Protein AF-A0A7C3UNL8-F1 (afdb_monomer_lite)

Sequence (210 aa):
MSKITITLVAFLLVFSLTASIATAVDFFAEKLSVIDSAYQDTVFGGKNLSNQRQNLIISFTPGDDLTDTGDYAVIVDVDKDGDFNDEPDTSYVDKGDAVPNTPKTITWDASTKLTSLADGKYKIAVIIDDKKNGKIDWSDPAVKIDKEVKDFTLDKTLSVTEVTADPLTFSPNGDGVKDTTTIYYTLSESLSSVYSEVTITVGESGGTKQ

Secondary structure (DSSP, 8-state):
--------------PPP------S--SEEEEEEEEETTT-SSEEE-S--SS---EEEEEEEE-TT--S-EEEEEEEESSS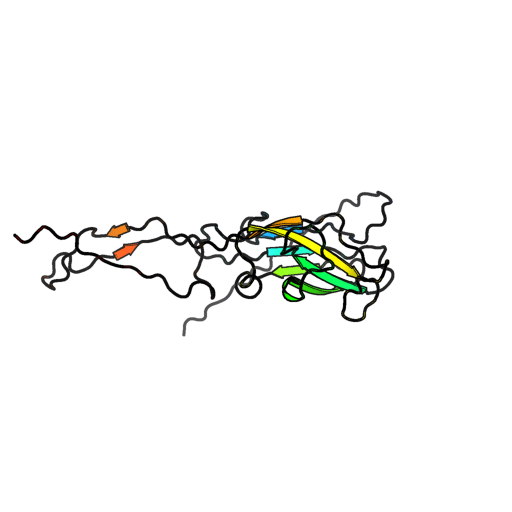SS--SS--GGGEEEEEEE-TT--EEEEEEHHHHSSSSPSEEEEEEEEEESS-SSS--TT-TT-EE-TT-EEEEEE----EEEEEEESSS---SSSSSS---EEEEEESS---TT----------------

pLDDT: mean 77.26, std 19.49, range [29.42, 96.31]

Structure (mmCIF, N/CA/C/O backbone):
data_AF-A0A7C3UNL8-F1
#
_entry.id   AF-A0A7C3UNL8-F1
#
loop_
_atom_site.group_PDB
_atom_site.id
_atom_site.type_symbol
_atom_site.label_atom_id
_atom_site.label_alt_id
_atom_site.label_comp_id
_atom_site.label_asym_id
_atom_site.label_entity_id
_atom_site.label_seq_id
_atom_site.pdbx_PDB_ins_code
_atom_site.Cartn_x
_atom_site.Cartn_y
_atom_site.Cartn_z
_atom_site.occupancy
_atom_site.B_iso_or_equiv
_atom_site.auth_seq_id
_atom_site.auth_comp_id
_atom_site.auth_asym_id
_atom_site.auth_atom_id
_atom_site.pdbx_PDB_model_num
ATOM 1 N N . MET A 1 1 ? 1.238 27.620 23.516 1.00 39.66 1 MET A N 1
ATOM 2 C CA . MET A 1 1 ? 1.257 27.029 22.160 1.00 39.66 1 MET A CA 1
ATOM 3 C C . MET A 1 1 ? 2.265 25.895 22.182 1.00 39.66 1 MET A C 1
ATOM 5 O O . MET A 1 1 ? 3.460 26.163 22.195 1.00 39.66 1 MET A O 1
ATOM 9 N N . SER A 1 2 ? 1.795 24.656 22.342 1.00 34.38 2 SER A N 1
ATOM 10 C CA . SER A 1 2 ? 2.677 23.485 22.352 1.00 34.38 2 SER A CA 1
ATOM 11 C C . SER A 1 2 ? 3.215 23.283 20.938 1.00 34.38 2 SER A C 1
ATOM 13 O O . SER A 1 2 ? 2.435 23.115 20.002 1.00 34.38 2 SER A O 1
ATOM 15 N N . LYS A 1 3 ? 4.534 23.400 20.767 1.00 32.12 3 LYS A N 1
ATOM 16 C CA . LYS A 1 3 ? 5.203 23.092 19.504 1.00 32.12 3 LYS A CA 1
ATOM 17 C C . LYS A 1 3 ? 5.287 21.574 19.405 1.00 32.12 3 LYS A C 1
ATOM 19 O O . LYS A 1 3 ? 6.030 20.953 20.157 1.00 32.12 3 LYS A O 1
ATOM 24 N N . ILE A 1 4 ? 4.505 20.990 18.504 1.00 31.53 4 ILE A N 1
ATOM 25 C CA . ILE A 1 4 ? 4.647 19.585 18.129 1.00 31.53 4 ILE A CA 1
ATOM 26 C C . ILE A 1 4 ? 5.910 19.496 17.271 1.00 31.53 4 ILE A C 1
ATOM 28 O O . ILE A 1 4 ? 5.934 19.952 16.130 1.00 31.53 4 ILE A O 1
ATOM 32 N N . THR A 1 5 ? 6.984 18.972 17.854 1.00 29.42 5 THR A N 1
ATOM 33 C CA . THR A 1 5 ? 8.205 18.629 17.125 1.00 29.42 5 THR A CA 1
ATOM 34 C C . THR A 1 5 ? 7.952 17.312 16.401 1.00 29.42 5 THR A C 1
ATOM 36 O O . THR A 1 5 ? 7.898 16.260 17.031 1.00 29.42 5 THR A O 1
ATOM 39 N N . ILE A 1 6 ? 7.768 17.365 15.083 1.00 32.66 6 ILE A N 1
ATOM 40 C CA . ILE A 1 6 ? 7.749 16.167 14.240 1.00 32.66 6 ILE A CA 1
ATOM 41 C C . ILE A 1 6 ? 9.209 15.769 14.019 1.00 32.66 6 ILE A C 1
ATOM 43 O O . ILE A 1 6 ? 9.914 16.375 13.214 1.00 32.66 6 ILE A O 1
ATOM 47 N N . THR A 1 7 ? 9.686 14.785 14.778 1.00 30.30 7 THR A N 1
ATOM 48 C CA . THR A 1 7 ? 10.988 14.161 14.531 1.00 30.30 7 THR A CA 1
ATOM 49 C C . THR A 1 7 ? 10.855 13.276 13.298 1.00 30.30 7 THR A C 1
ATOM 51 O O . THR A 1 7 ? 10.348 12.160 13.376 1.00 30.30 7 THR A O 1
ATOM 54 N N . LEU A 1 8 ? 11.281 13.791 12.147 1.00 30.02 8 LEU A N 1
ATOM 55 C CA . LEU A 1 8 ? 11.419 13.006 10.928 1.00 30.02 8 LEU A CA 1
ATOM 56 C C . LEU A 1 8 ? 12.630 12.080 11.114 1.00 30.02 8 LEU A C 1
ATOM 58 O O . LEU A 1 8 ? 13.777 12.513 11.003 1.00 30.02 8 LEU A O 1
ATOM 62 N N . VAL A 1 9 ? 12.393 10.818 11.472 1.00 33.69 9 VAL A N 1
ATOM 63 C CA . VAL A 1 9 ? 13.455 9.807 11.491 1.00 33.69 9 VAL A CA 1
ATOM 64 C C . VAL A 1 9 ? 13.734 9.436 10.038 1.00 33.69 9 VAL A C 1
ATOM 66 O O . VAL A 1 9 ? 13.053 8.597 9.458 1.00 33.69 9 VAL A O 1
ATOM 69 N N . ALA A 1 10 ? 14.705 10.110 9.424 1.00 34.00 10 ALA A N 1
ATOM 70 C CA . ALA A 1 10 ? 15.255 9.690 8.144 1.00 34.00 10 ALA A CA 1
ATOM 71 C C . ALA A 1 10 ? 16.008 8.371 8.367 1.00 34.00 10 ALA A C 1
ATOM 73 O O . ALA A 1 10 ? 17.105 8.361 8.928 1.00 34.00 10 ALA A O 1
ATOM 74 N N . PHE A 1 11 ? 15.393 7.251 7.992 1.00 40.66 11 PHE A N 1
ATOM 75 C CA . PHE A 1 11 ? 16.049 5.951 8.026 1.00 40.66 11 PHE A CA 1
ATOM 76 C C . PHE A 1 11 ? 16.937 5.834 6.784 1.00 40.66 11 PHE A C 1
ATOM 78 O O . PHE A 1 11 ? 16.452 5.684 5.666 1.00 40.66 11 PHE A O 1
ATOM 85 N N . LEU A 1 12 ? 18.249 5.970 6.979 1.00 32.44 12 LEU A N 1
ATOM 86 C CA . LEU A 1 12 ? 19.238 5.694 5.945 1.00 32.44 12 LEU A CA 1
ATOM 87 C C . LEU A 1 12 ? 19.359 4.169 5.819 1.00 32.44 12 LEU A C 1
ATOM 89 O O . LEU A 1 12 ? 20.022 3.531 6.636 1.00 32.44 12 LEU A O 1
ATOM 93 N N . LEU A 1 13 ? 18.686 3.580 4.831 1.00 39.06 13 LEU A N 1
ATOM 94 C CA . LEU A 1 13 ? 18.903 2.181 4.472 1.00 39.06 13 LEU A CA 1
ATOM 95 C C . LEU A 1 13 ? 20.277 2.073 3.798 1.00 39.06 13 LEU A C 1
ATOM 97 O O . LEU A 1 13 ? 20.480 2.569 2.693 1.00 39.06 13 LEU A O 1
ATOM 101 N N . VAL A 1 14 ? 21.242 1.472 4.492 1.00 32.81 14 VAL A N 1
ATOM 102 C CA . VAL A 1 14 ? 22.574 1.198 3.946 1.00 32.81 14 VAL A CA 1
ATOM 103 C C . VAL A 1 14 ? 22.575 -0.243 3.441 1.00 32.81 14 VAL A C 1
ATOM 105 O O . VAL A 1 14 ? 22.716 -1.171 4.234 1.00 32.81 14 VAL A O 1
ATOM 108 N N . PHE A 1 15 ? 22.407 -0.443 2.134 1.00 36.53 15 PHE A N 1
ATOM 109 C CA . PHE A 1 15 ? 22.698 -1.728 1.497 1.00 36.53 15 PHE A CA 1
ATOM 110 C C . PHE A 1 15 ? 24.188 -1.793 1.137 1.00 36.53 15 PHE A C 1
ATOM 112 O O . PHE A 1 15 ? 24.731 -0.901 0.489 1.00 36.53 15 PHE A O 1
ATOM 119 N N . SER A 1 16 ? 24.877 -2.846 1.581 1.00 30.88 16 SER A N 1
ATOM 120 C CA . SER A 1 16 ? 26.237 -3.168 1.140 1.00 30.88 16 SER A CA 1
ATOM 121 C C . SER A 1 16 ? 26.176 -4.142 -0.040 1.00 30.88 16 SER A C 1
ATOM 123 O O . SER A 1 16 ? 25.698 -5.265 0.127 1.00 30.88 16 SER A O 1
ATOM 125 N N . LEU A 1 17 ? 26.672 -3.728 -1.210 1.00 38.34 17 LEU A N 1
ATOM 126 C CA . LEU A 1 17 ? 26.724 -4.542 -2.427 1.00 38.34 17 LEU A CA 1
ATOM 127 C C . LEU A 1 17 ? 27.772 -5.664 -2.337 1.00 38.34 17 LEU A C 1
ATOM 129 O O . LEU A 1 17 ? 28.959 -5.413 -2.126 1.00 38.34 17 LEU A O 1
ATOM 133 N N . THR A 1 18 ? 27.360 -6.886 -2.666 1.00 34.06 18 THR A N 1
ATOM 134 C CA . THR A 1 18 ? 28.217 -7.825 -3.402 1.00 34.06 18 THR A CA 1
ATOM 135 C C . THR A 1 18 ? 27.635 -7.961 -4.801 1.00 34.06 18 THR A C 1
ATOM 137 O O . THR A 1 18 ? 26.567 -8.550 -4.962 1.00 34.06 18 THR A O 1
ATOM 140 N N . ALA A 1 19 ? 28.305 -7.388 -5.804 1.00 36.22 19 ALA A N 1
ATOM 141 C CA . ALA A 1 19 ? 27.899 -7.509 -7.199 1.00 36.22 19 ALA A CA 1
ATOM 142 C C . ALA A 1 19 ? 27.907 -8.987 -7.621 1.00 36.22 19 ALA A C 1
ATOM 144 O O . ALA A 1 19 ? 28.950 -9.644 -7.603 1.00 36.22 19 ALA A O 1
ATOM 145 N N . SER A 1 20 ? 26.738 -9.515 -7.988 1.00 35.34 20 SER A N 1
ATOM 146 C CA . SER A 1 20 ? 26.625 -10.817 -8.638 1.00 35.34 20 SER A CA 1
ATOM 147 C C . SER A 1 20 ? 26.780 -10.617 -10.142 1.00 35.34 20 SER A C 1
ATOM 149 O O . SER A 1 20 ? 25.893 -10.089 -10.800 1.00 35.34 20 SER A O 1
ATOM 151 N N . ILE A 1 21 ? 27.910 -11.060 -10.689 1.00 42.66 21 ILE A N 1
ATOM 152 C CA . ILE A 1 21 ? 28.157 -11.131 -12.133 1.00 42.66 21 ILE A CA 1
ATOM 153 C C . ILE A 1 21 ? 27.305 -12.263 -12.720 1.00 42.66 21 ILE A C 1
ATOM 155 O O . ILE A 1 21 ? 27.682 -13.432 -12.655 1.00 42.66 21 ILE A O 1
ATOM 159 N N . ALA A 1 22 ? 26.154 -11.922 -13.291 1.00 33.94 22 ALA A N 1
ATOM 160 C CA . ALA A 1 22 ? 25.414 -12.799 -14.188 1.00 33.94 22 ALA A CA 1
ATOM 161 C C . ALA A 1 22 ? 24.899 -11.975 -15.373 1.00 33.94 22 ALA A C 1
ATOM 163 O O . ALA A 1 22 ? 24.190 -10.993 -15.210 1.00 33.94 22 ALA A O 1
ATOM 164 N N . THR A 1 23 ? 25.301 -12.385 -16.572 1.00 44.69 23 THR A N 1
ATOM 165 C CA . THR A 1 23 ? 25.015 -11.772 -17.874 1.00 44.69 23 THR A CA 1
ATOM 166 C C . THR A 1 23 ? 23.562 -11.987 -18.309 1.00 44.69 23 THR A C 1
ATOM 168 O O . THR A 1 23 ? 23.294 -12.720 -19.264 1.00 44.69 23 THR A O 1
ATOM 171 N N . ALA A 1 24 ? 22.615 -11.379 -17.604 1.00 39.75 24 ALA A N 1
ATOM 172 C CA . ALA A 1 24 ? 21.255 -11.193 -18.085 1.00 39.75 24 ALA A CA 1
ATOM 173 C C . ALA A 1 24 ? 21.028 -9.692 -18.270 1.00 39.75 24 ALA A C 1
ATOM 175 O O . ALA A 1 24 ? 21.448 -8.919 -17.424 1.00 39.75 24 ALA A O 1
ATOM 176 N N . VAL A 1 25 ? 20.393 -9.312 -19.381 1.00 42.50 25 VAL A N 1
ATOM 177 C CA . VAL A 1 25 ? 19.848 -7.966 -19.611 1.00 42.50 25 VAL A CA 1
ATOM 178 C C . VAL A 1 25 ? 18.996 -7.617 -18.385 1.00 42.50 25 VAL A C 1
ATOM 180 O O . VAL A 1 25 ? 17.954 -8.259 -18.163 1.00 42.50 25 VAL A O 1
ATOM 183 N N . ASP A 1 26 ? 19.506 -6.715 -17.553 1.00 55.19 26 ASP A N 1
ATOM 184 C CA . ASP A 1 26 ? 18.950 -6.331 -16.263 1.00 55.19 26 ASP A CA 1
ATOM 185 C C . ASP A 1 26 ? 18.768 -4.813 -16.257 1.00 55.19 26 ASP A C 1
ATOM 187 O O . ASP A 1 26 ? 19.662 -4.028 -15.941 1.00 55.19 26 ASP A O 1
ATOM 191 N N . PHE A 1 27 ? 17.559 -4.396 -16.632 1.00 55.25 27 PHE A N 1
ATOM 192 C CA . PHE A 1 27 ? 17.109 -3.010 -16.522 1.00 55.25 27 PHE A CA 1
ATOM 193 C C . PHE A 1 27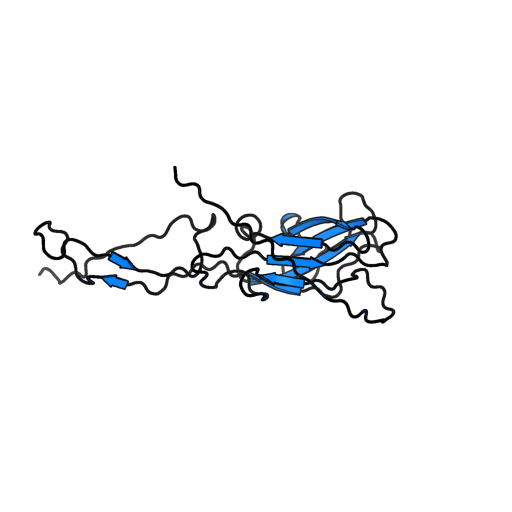 ? 16.925 -2.577 -15.054 1.00 55.25 27 PHE A C 1
ATOM 195 O O . PHE A 1 27 ? 16.420 -1.480 -14.818 1.00 55.25 27 PHE A O 1
ATOM 202 N N . PHE A 1 28 ? 17.346 -3.391 -14.075 1.00 58.28 28 PHE A N 1
ATOM 203 C CA . PHE A 1 28 ? 17.304 -3.087 -12.649 1.00 58.28 28 PHE A CA 1
ATOM 204 C C . PHE A 1 28 ? 18.630 -3.458 -11.959 1.00 58.28 28 PHE A C 1
ATOM 206 O O . PHE A 1 28 ? 18.924 -4.624 -11.729 1.00 58.28 28 PHE A O 1
ATOM 213 N N . ALA A 1 29 ? 19.447 -2.463 -11.591 1.00 58.56 29 ALA A N 1
ATOM 214 C CA . ALA A 1 29 ? 20.717 -2.705 -10.885 1.00 58.56 29 ALA A CA 1
ATOM 215 C C . ALA A 1 29 ? 20.502 -3.159 -9.424 1.00 58.56 29 ALA A C 1
ATOM 217 O O . ALA A 1 29 ? 21.322 -3.882 -8.855 1.00 58.56 29 ALA A O 1
ATOM 218 N N . GLU A 1 30 ? 19.374 -2.765 -8.826 1.00 67.06 30 GLU A N 1
ATOM 219 C CA . GLU A 1 30 ? 18.857 -3.315 -7.574 1.00 67.06 30 GLU A CA 1
ATOM 220 C C . GLU A 1 30 ? 17.415 -3.764 -7.789 1.00 67.06 30 GLU A C 1
ATOM 222 O O . GLU A 1 30 ? 16.599 -3.025 -8.347 1.00 67.06 30 GLU A O 1
ATOM 227 N N . LYS A 1 31 ? 17.124 -4.977 -7.312 1.00 70.94 31 LYS A N 1
ATOM 228 C CA . LYS A 1 31 ? 15.814 -5.622 -7.411 1.00 70.94 31 LYS A CA 1
ATOM 229 C C . LYS A 1 31 ? 14.743 -4.803 -6.700 1.00 70.94 31 LYS A C 1
ATOM 231 O O . LYS A 1 31 ? 14.998 -4.276 -5.614 1.00 70.94 31 LYS A O 1
ATOM 236 N N . LEU A 1 32 ? 13.535 -4.783 -7.266 1.00 82.50 32 LEU A N 1
ATOM 237 C CA . LEU A 1 32 ? 12.363 -4.201 -6.623 1.00 82.50 32 LEU A CA 1
ATOM 238 C C . LEU A 1 32 ? 12.195 -4.734 -5.193 1.00 82.50 32 LEU A C 1
ATOM 240 O O . LEU A 1 32 ? 12.117 -5.939 -4.956 1.00 82.50 32 LEU A O 1
ATOM 244 N N . SER A 1 33 ? 12.108 -3.821 -4.233 1.00 86.25 33 SER A N 1
ATOM 245 C CA . SER A 1 33 ? 11.760 -4.098 -2.843 1.00 86.25 33 SER A CA 1
ATOM 246 C C . SER A 1 33 ? 10.469 -3.378 -2.496 1.00 86.25 33 SER A C 1
ATOM 248 O O . SER A 1 33 ? 10.296 -2.213 -2.850 1.00 86.25 33 SER A O 1
ATOM 250 N N . VAL A 1 34 ? 9.570 -4.082 -1.813 1.00 83.00 34 VAL A N 1
ATOM 251 C CA . VAL A 1 34 ? 8.260 -3.576 -1.402 1.00 83.00 34 VAL A CA 1
ATOM 252 C C . VAL A 1 34 ? 8.030 -4.030 0.026 1.00 83.00 34 VAL A C 1
ATOM 254 O O . VAL A 1 34 ? 7.832 -5.219 0.269 1.00 83.00 34 VAL A O 1
ATOM 257 N N . ILE A 1 35 ? 8.113 -3.092 0.963 1.00 84.00 35 ILE A N 1
ATOM 258 C CA . ILE A 1 35 ? 7.989 -3.367 2.397 1.00 84.00 35 ILE A CA 1
ATOM 259 C C . ILE A 1 35 ? 7.188 -2.274 3.095 1.00 84.00 35 ILE A C 1
ATOM 261 O O . ILE A 1 35 ? 7.212 -1.122 2.670 1.00 84.00 35 ILE A O 1
ATOM 265 N N . ASP A 1 36 ? 6.511 -2.592 4.190 1.00 82.38 36 ASP A N 1
ATOM 266 C CA . ASP A 1 36 ? 5.911 -1.591 5.061 1.00 82.38 36 ASP A CA 1
ATOM 267 C C . ASP A 1 36 ? 6.972 -0.941 5.975 1.00 82.38 36 ASP A C 1
ATOM 269 O O . ASP A 1 36 ? 7.973 -1.547 6.366 1.00 82.38 36 ASP A O 1
ATOM 273 N N . SER A 1 37 ? 6.761 0.323 6.339 1.00 79.50 37 SER A N 1
ATOM 274 C CA . SER A 1 37 ? 7.728 1.101 7.119 1.00 79.50 37 SER A CA 1
ATOM 275 C C . SER A 1 37 ? 7.820 0.725 8.603 1.00 79.50 37 SER A C 1
ATOM 277 O O . SER A 1 37 ? 8.717 1.225 9.281 1.00 79.50 37 SER A O 1
ATOM 279 N N . ALA A 1 38 ? 6.886 -0.066 9.140 1.00 76.94 38 ALA A N 1
ATOM 280 C CA . ALA A 1 38 ? 6.828 -0.398 10.564 1.00 76.94 38 ALA A CA 1
ATOM 281 C C . ALA A 1 38 ? 7.361 -1.809 10.857 1.00 76.94 38 ALA A C 1
ATOM 283 O O . ALA A 1 38 ? 8.147 -1.984 11.790 1.00 76.94 38 ALA A O 1
ATOM 284 N N . TYR A 1 39 ? 6.960 -2.802 10.062 1.00 77.25 39 TYR A N 1
ATOM 285 C CA . TYR A 1 39 ? 7.294 -4.213 10.259 1.00 77.25 39 TYR A CA 1
ATOM 286 C C . TYR A 1 39 ? 8.247 -4.775 9.201 1.00 77.25 39 TYR A C 1
ATOM 288 O O . TYR A 1 39 ? 8.799 -5.855 9.418 1.00 77.25 39 TYR A O 1
ATOM 296 N N . GLN A 1 40 ? 8.513 -4.026 8.127 1.00 82.06 40 GLN A N 1
ATOM 297 C CA . GLN A 1 40 ? 9.344 -4.448 6.998 1.00 82.06 40 GLN A CA 1
ATOM 298 C C . GLN A 1 40 ? 8.839 -5.742 6.341 1.00 82.06 40 GLN A C 1
ATOM 300 O O . GLN A 1 40 ? 9.631 -6.597 5.939 1.00 82.06 40 GLN A O 1
ATOM 305 N N . ASP A 1 41 ? 7.521 -5.894 6.245 1.00 82.31 41 ASP A N 1
ATOM 306 C CA . ASP A 1 41 ? 6.864 -6.996 5.551 1.00 82.31 41 ASP A CA 1
ATOM 307 C C . ASP A 1 41 ? 6.002 -6.497 4.379 1.00 82.31 41 ASP A C 1
ATOM 309 O O . ASP A 1 41 ? 5.985 -5.315 4.052 1.00 82.31 41 ASP A O 1
ATOM 313 N N . THR A 1 42 ? 5.335 -7.412 3.677 1.00 85.94 42 THR A N 1
ATOM 314 C CA . THR A 1 42 ? 4.507 -7.087 2.504 1.00 85.94 42 THR A CA 1
ATOM 315 C C . THR A 1 42 ? 3.029 -6.881 2.848 1.00 85.94 42 THR A C 1
ATOM 317 O O . THR A 1 42 ? 2.183 -6.859 1.951 1.00 85.94 42 THR A O 1
ATOM 320 N N . VAL A 1 43 ? 2.685 -6.765 4.134 1.00 84.25 43 VAL A N 1
ATOM 321 C CA . VAL A 1 43 ? 1.328 -6.509 4.618 1.00 84.25 43 VAL A CA 1
ATOM 322 C C . VAL A 1 43 ? 1.223 -5.050 5.026 1.00 84.25 43 VAL A C 1
ATOM 324 O O . VAL A 1 43 ? 1.828 -4.596 5.991 1.00 84.25 43 VAL A O 1
ATOM 327 N N . PHE A 1 44 ? 0.403 -4.319 4.289 1.00 82.75 44 PHE A N 1
ATOM 328 C CA . PHE A 1 44 ? 0.190 -2.907 4.500 1.00 82.75 44 PHE A CA 1
ATOM 329 C C . PHE A 1 44 ? -1.153 -2.656 5.188 1.00 82.75 44 PHE A C 1
ATOM 331 O O . PHE A 1 44 ? -2.208 -2.809 4.576 1.00 82.75 44 PHE A O 1
ATOM 338 N N . GLY A 1 45 ? -1.085 -2.237 6.450 1.00 77.44 45 GLY A N 1
ATOM 339 C CA . GLY A 1 45 ? -2.217 -1.951 7.330 1.00 77.44 45 GLY A CA 1
ATOM 340 C C . GLY A 1 45 ? -2.622 -3.143 8.213 1.00 77.44 45 GLY A C 1
ATOM 341 O O . GLY A 1 45 ? -1.816 -4.049 8.445 1.00 77.44 45 GLY A O 1
ATOM 342 N N . GLY A 1 46 ? -3.817 -3.094 8.814 1.00 68.31 46 GLY A N 1
ATOM 343 C CA . GLY A 1 46 ? -4.423 -4.203 9.576 1.00 68.31 46 GLY A CA 1
ATOM 344 C C . GLY A 1 46 ? -3.756 -4.571 10.909 1.00 68.31 46 GLY A C 1
ATOM 345 O O . GLY A 1 46 ? -4.240 -5.430 11.650 1.00 68.31 46 GLY A O 1
ATOM 346 N N . LYS A 1 47 ? -2.634 -3.934 11.255 1.00 69.50 47 LYS A N 1
ATOM 347 C CA . LYS A 1 47 ? -1.844 -4.248 12.452 1.00 69.50 47 LYS A CA 1
ATOM 348 C C . LYS A 1 47 ? -1.847 -3.095 13.431 1.00 69.50 47 LYS A C 1
ATOM 350 O O . LYS A 1 47 ? -1.464 -1.991 13.057 1.00 69.50 47 LYS A O 1
ATOM 355 N N . ASN A 1 48 ? -2.178 -3.424 14.687 1.00 59.72 48 ASN A N 1
ATOM 356 C CA . ASN A 1 48 ? -2.228 -2.527 15.844 1.00 59.72 48 ASN A CA 1
ATOM 357 C C . ASN A 1 48 ? -0.938 -1.727 16.011 1.00 59.72 48 ASN A C 1
ATOM 359 O O . ASN A 1 48 ? -0.012 -2.116 16.726 1.00 59.72 48 ASN A O 1
ATOM 363 N N . LEU A 1 49 ? -0.901 -0.586 15.336 1.00 59.78 49 LEU A N 1
ATOM 364 C CA . LEU A 1 49 ? 0.140 0.400 15.491 1.00 59.78 49 LEU A CA 1
ATOM 365 C C . LEU A 1 49 ? -0.372 1.469 16.412 1.00 59.78 49 LEU A C 1
ATOM 367 O O . LEU A 1 49 ? -1.017 2.436 16.008 1.00 59.78 49 LEU A O 1
ATOM 371 N N . SER A 1 50 ? -0.011 1.284 17.670 1.00 53.50 50 SER A N 1
ATOM 372 C CA . SER A 1 50 ? -0.437 2.125 18.768 1.00 53.50 50 SER A CA 1
ATOM 373 C C . SER A 1 50 ? -0.128 3.610 18.590 1.00 53.50 50 SER A C 1
ATOM 375 O O . SER A 1 50 ? -0.674 4.351 19.388 1.00 53.50 50 SER A O 1
ATOM 377 N N . ASN A 1 51 ? 0.687 4.047 17.606 1.00 53.62 51 ASN A N 1
ATOM 378 C CA . ASN A 1 51 ? 0.885 5.454 17.191 1.00 53.62 51 ASN A CA 1
ATOM 379 C C . ASN A 1 51 ? 1.734 5.642 15.902 1.00 53.62 51 ASN A C 1
ATOM 381 O O . ASN A 1 51 ? 2.288 6.722 15.682 1.00 53.62 51 ASN A O 1
ATOM 385 N N . GLN A 1 52 ? 1.917 4.619 15.059 1.00 57.50 52 GLN A N 1
ATOM 386 C CA . GLN A 1 52 ? 2.767 4.734 13.862 1.00 57.50 52 GLN A CA 1
ATOM 387 C C . GLN A 1 52 ? 1.936 4.636 12.587 1.00 57.50 52 GLN A C 1
ATOM 389 O O . GLN A 1 52 ? 1.130 3.726 12.432 1.00 57.50 52 GLN A O 1
ATOM 394 N N . ARG A 1 53 ? 2.135 5.582 11.664 1.00 62.88 53 ARG A N 1
ATOM 395 C CA . ARG A 1 53 ? 1.617 5.443 10.302 1.00 62.88 53 ARG A CA 1
ATOM 396 C C . ARG A 1 53 ? 2.499 4.453 9.553 1.00 62.88 53 ARG A C 1
ATOM 398 O O . ARG A 1 53 ? 3.718 4.628 9.539 1.00 62.88 53 ARG A O 1
ATOM 405 N N . GLN A 1 54 ? 1.888 3.450 8.931 1.00 72.12 54 GLN A N 1
ATOM 406 C CA . GLN A 1 54 ? 2.579 2.628 7.941 1.00 72.12 54 GLN A CA 1
ATOM 407 C C . GLN A 1 54 ? 2.607 3.386 6.625 1.00 72.12 54 GLN A C 1
ATOM 409 O O . GLN A 1 54 ? 1.625 4.024 6.245 1.00 72.12 54 GLN A O 1
ATOM 414 N N . ASN A 1 55 ? 3.721 3.273 5.922 1.00 78.38 55 ASN A N 1
ATOM 415 C CA . ASN A 1 55 ? 3.806 3.575 4.507 1.00 78.38 55 ASN A CA 1
ATOM 416 C C . ASN A 1 55 ? 4.381 2.357 3.803 1.00 78.38 55 ASN A C 1
ATOM 418 O O . ASN A 1 55 ? 5.250 1.690 4.369 1.00 78.38 55 ASN A O 1
ATOM 422 N N . LEU A 1 56 ? 3.963 2.115 2.566 1.00 83.19 56 LEU A N 1
ATOM 423 C CA . LEU A 1 56 ? 4.666 1.169 1.715 1.00 83.19 56 LEU A CA 1
ATOM 424 C C . LEU A 1 56 ? 5.899 1.869 1.143 1.00 83.19 56 LEU A C 1
ATOM 426 O O . LEU A 1 56 ? 5.800 2.945 0.554 1.00 83.19 56 LEU A O 1
ATOM 430 N N . ILE A 1 57 ? 7.064 1.278 1.350 1.00 86.56 57 ILE A N 1
ATOM 431 C CA . ILE A 1 57 ? 8.339 1.720 0.805 1.00 86.56 57 ILE A CA 1
ATOM 432 C C . ILE A 1 57 ? 8.628 0.845 -0.404 1.00 86.56 57 ILE A C 1
ATOM 434 O O . ILE A 1 57 ? 8.728 -0.377 -0.291 1.00 86.56 57 ILE A O 1
ATOM 438 N N . ILE A 1 58 ? 8.752 1.492 -1.556 1.00 88.81 58 ILE A N 1
ATOM 439 C CA . ILE A 1 58 ? 9.072 0.860 -2.828 1.00 88.81 58 ILE A CA 1
ATOM 440 C C . ILE A 1 58 ? 10.447 1.356 -3.249 1.00 88.81 58 ILE A C 1
ATOM 442 O O . ILE A 1 58 ? 10.638 2.560 -3.428 1.00 88.81 58 ILE A O 1
ATOM 446 N N . SER A 1 59 ? 11.397 0.444 -3.409 1.00 89.19 59 SER A N 1
ATOM 447 C CA . SER A 1 59 ? 12.764 0.781 -3.806 1.00 89.19 59 SER A CA 1
ATOM 448 C C . SER A 1 59 ? 13.204 -0.030 -5.011 1.00 89.19 59 SER A C 1
ATOM 450 O O . SER A 1 59 ? 12.923 -1.223 -5.089 1.00 89.19 59 SER A O 1
ATOM 452 N N . PHE A 1 60 ? 13.891 0.625 -5.940 1.00 89.88 60 PHE A N 1
ATOM 453 C CA . PHE A 1 60 ? 14.470 0.016 -7.137 1.00 89.88 60 PHE A CA 1
ATOM 454 C C . PHE A 1 60 ? 15.600 0.904 -7.664 1.00 89.88 60 PHE A C 1
ATOM 456 O O . PHE A 1 60 ? 15.660 2.094 -7.350 1.00 89.88 60 PHE A O 1
ATOM 463 N N . THR A 1 61 ? 16.467 0.359 -8.512 1.00 90.31 61 THR A N 1
ATOM 464 C CA . THR A 1 61 ? 17.478 1.154 -9.222 1.00 90.31 61 THR A CA 1
ATOM 465 C C . THR A 1 61 ? 17.373 0.870 -10.717 1.00 90.31 61 THR A C 1
ATOM 467 O O . THR A 1 61 ? 17.620 -0.274 -11.090 1.00 90.31 61 THR A O 1
ATOM 470 N N . PRO A 1 62 ? 17.040 1.855 -11.580 1.00 90.00 62 PRO A N 1
ATOM 471 C CA . PRO A 1 62 ? 17.116 1.690 -13.032 1.00 90.00 62 PRO A CA 1
ATOM 472 C C . PRO A 1 62 ? 18.501 1.183 -13.446 1.00 90.00 62 PRO A C 1
ATOM 474 O O . PRO A 1 62 ? 19.514 1.731 -13.013 1.00 90.00 62 PRO A O 1
ATOM 477 N N . GLY A 1 63 ? 18.538 0.111 -14.224 1.00 82.31 63 GLY A N 1
ATOM 478 C CA . GLY A 1 63 ? 19.737 -0.664 -14.529 1.00 82.31 63 GLY A CA 1
ATOM 479 C C . GLY A 1 63 ? 20.526 -0.179 -15.738 1.00 82.31 63 GLY A C 1
ATOM 480 O O . GLY A 1 63 ? 20.162 0.786 -16.409 1.00 82.31 63 GLY A O 1
ATOM 481 N N . ASP A 1 64 ? 21.620 -0.893 -15.994 1.00 62.28 64 ASP A N 1
ATOM 482 C CA . ASP A 1 64 ? 22.692 -0.516 -16.924 1.00 62.28 64 ASP A CA 1
ATOM 483 C C . ASP A 1 64 ? 22.298 -0.564 -18.405 1.00 62.28 64 ASP A C 1
ATOM 485 O O . ASP A 1 64 ? 22.919 0.108 -19.229 1.00 62.28 64 ASP A O 1
ATOM 489 N N . ASP A 1 65 ? 21.268 -1.338 -18.760 1.00 74.19 65 ASP A N 1
ATOM 490 C CA . ASP A 1 65 ? 20.789 -1.422 -20.148 1.00 74.19 65 ASP A CA 1
ATOM 491 C C . ASP A 1 65 ? 20.064 -0.147 -20.604 1.00 74.19 65 ASP A C 1
ATOM 493 O O . ASP A 1 65 ? 19.797 0.042 -21.793 1.00 74.19 65 ASP A O 1
ATOM 497 N N . LEU A 1 66 ? 19.776 0.752 -19.662 1.00 83.06 66 LEU A N 1
ATOM 498 C CA . LEU A 1 66 ? 19.261 2.076 -19.933 1.00 83.06 66 LEU A CA 1
ATOM 499 C C . LEU A 1 66 ? 20.434 3.005 -20.311 1.00 83.06 66 LEU A C 1
ATOM 501 O O . LEU A 1 66 ? 21.176 3.483 -19.454 1.00 83.06 66 LEU A O 1
ATOM 505 N N . THR A 1 67 ? 20.634 3.246 -21.610 1.00 83.94 67 THR A N 1
ATOM 506 C CA . THR A 1 67 ? 21.802 4.004 -22.110 1.00 83.94 67 THR A CA 1
ATOM 507 C C . THR A 1 67 ? 21.704 5.515 -21.897 1.00 83.94 67 THR A C 1
ATOM 509 O O . THR A 1 67 ? 22.729 6.190 -21.870 1.00 83.94 67 THR A O 1
ATOM 512 N N . ASP A 1 68 ? 20.486 6.038 -21.745 1.00 91.31 68 ASP A N 1
ATOM 513 C CA . ASP A 1 68 ? 20.154 7.445 -21.500 1.00 91.31 68 ASP A CA 1
ATOM 514 C C . ASP A 1 68 ? 19.003 7.539 -20.487 1.00 91.31 68 ASP A C 1
ATOM 516 O O . ASP A 1 68 ? 18.364 6.548 -20.177 1.00 91.31 68 ASP A O 1
ATOM 520 N N . THR A 1 69 ? 18.703 8.723 -19.950 1.00 94.12 69 THR A N 1
ATOM 521 C CA . THR A 1 69 ? 17.551 8.857 -19.038 1.00 94.12 69 THR A CA 1
ATOM 522 C C . THR A 1 69 ? 16.240 8.537 -19.765 1.00 94.12 69 THR A C 1
ATOM 524 O O . THR A 1 69 ? 15.950 9.159 -20.789 1.00 94.12 69 THR A O 1
ATOM 527 N N . GLY A 1 70 ? 15.456 7.624 -19.189 1.00 94.19 70 GLY A N 1
ATOM 528 C CA . GLY A 1 70 ? 14.110 7.257 -19.622 1.00 94.19 70 GLY A CA 1
ATOM 529 C C . GLY A 1 70 ? 13.037 7.711 -18.629 1.00 94.19 70 GLY A C 1
ATOM 530 O O . GLY A 1 70 ? 13.291 8.571 -17.780 1.00 94.19 70 GLY A O 1
ATOM 531 N N . ASP A 1 71 ? 11.865 7.086 -18.688 1.00 95.38 71 ASP A N 1
ATOM 532 C CA . ASP A 1 71 ? 10.773 7.269 -17.729 1.00 95.38 71 ASP A CA 1
ATOM 533 C C . ASP A 1 71 ? 10.513 5.970 -16.957 1.00 95.38 71 ASP A C 1
ATOM 535 O O . ASP A 1 71 ? 10.657 4.874 -17.492 1.00 95.38 71 ASP A O 1
ATOM 539 N N . TYR A 1 72 ? 10.111 6.081 -15.691 1.00 94.88 72 TYR A N 1
ATOM 540 C CA . TYR A 1 72 ? 9.579 4.970 -14.914 1.00 94.88 72 TYR A CA 1
ATOM 541 C C . TYR A 1 72 ? 8.133 5.211 -14.505 1.00 94.88 72 TYR A C 1
ATOM 543 O O . TYR A 1 72 ? 7.677 6.345 -14.322 1.00 94.88 72 TYR A O 1
ATOM 551 N N . ALA A 1 73 ? 7.449 4.105 -14.255 1.00 94.38 73 ALA A N 1
ATOM 552 C CA . ALA A 1 73 ? 6.180 4.053 -13.565 1.00 94.38 73 ALA A CA 1
ATOM 553 C C . ALA A 1 73 ? 6.211 2.949 -12.512 1.00 94.38 73 ALA A C 1
ATOM 555 O O . ALA A 1 73 ? 6.744 1.868 -12.752 1.00 94.38 73 ALA A O 1
ATOM 556 N N . VAL A 1 74 ? 5.603 3.211 -11.361 1.00 93.56 74 VAL A N 1
ATOM 557 C CA . VAL A 1 74 ? 5.243 2.171 -10.399 1.00 93.56 74 VAL A CA 1
ATOM 558 C C . VAL A 1 74 ? 3.743 1.982 -10.472 1.00 93.56 74 VAL A C 1
ATOM 560 O O . VAL A 1 74 ? 3.000 2.948 -10.301 1.00 93.56 74 VAL A O 1
ATOM 563 N N . ILE A 1 75 ? 3.304 0.758 -10.733 1.00 92.81 75 ILE A N 1
ATOM 564 C CA . ILE A 1 75 ? 1.904 0.442 -11.011 1.00 92.81 75 ILE A CA 1
ATOM 565 C C . ILE A 1 75 ? 1.463 -0.777 -10.205 1.00 92.81 75 ILE A C 1
ATOM 567 O O . ILE A 1 75 ? 2.255 -1.690 -9.958 1.00 92.81 75 ILE A O 1
ATOM 571 N N . VAL A 1 76 ? 0.199 -0.782 -9.800 1.00 92.62 76 VAL A N 1
ATOM 572 C CA . VAL A 1 76 ? -0.460 -1.934 -9.186 1.00 92.62 76 VAL A CA 1
ATOM 573 C C . VAL A 1 76 ? -1.340 -2.631 -10.214 1.00 92.62 76 VAL A C 1
ATOM 575 O O . VAL A 1 76 ? -2.031 -1.965 -10.966 1.00 92.62 76 VAL A O 1
ATOM 578 N N . ASP A 1 77 ? -1.324 -3.957 -10.207 1.00 94.06 77 ASP A N 1
ATOM 579 C CA . ASP A 1 77 ? -2.272 -4.812 -10.931 1.00 94.06 77 ASP A CA 1
ATOM 580 C C . ASP A 1 77 ? -3.552 -4.909 -10.083 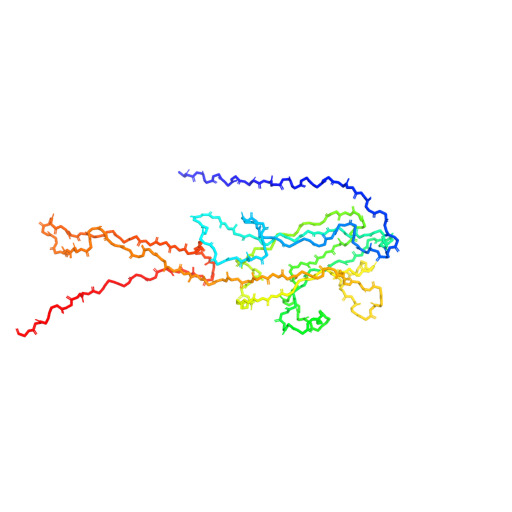1.00 94.06 77 ASP A C 1
ATOM 582 O O . ASP A 1 77 ? -3.580 -5.595 -9.049 1.00 94.06 77 ASP A O 1
ATOM 586 N N . VAL A 1 78 ? -4.553 -4.085 -10.413 1.00 91.50 78 VAL A N 1
ATOM 587 C CA . VAL A 1 78 ? -5.766 -3.882 -9.608 1.00 91.50 78 VAL A CA 1
ATOM 588 C C . VAL A 1 78 ? -6.846 -4.906 -9.922 1.00 91.50 78 VAL A C 1
ATOM 590 O O . VAL A 1 78 ? -7.636 -5.224 -9.020 1.00 91.50 78 VAL A O 1
ATOM 593 N N . ASP A 1 79 ? -6.893 -5.411 -11.154 1.00 91.81 79 ASP A N 1
ATOM 594 C CA . ASP A 1 79 ? -7.883 -6.396 -11.594 1.00 91.81 79 ASP A CA 1
ATOM 595 C C . ASP A 1 79 ? -7.411 -7.855 -11.451 1.00 91.81 79 ASP A C 1
ATOM 597 O O . ASP A 1 79 ? -8.247 -8.764 -11.349 1.00 91.81 79 ASP A O 1
ATOM 601 N N . LYS A 1 80 ? -6.106 -8.043 -11.213 1.00 92.88 80 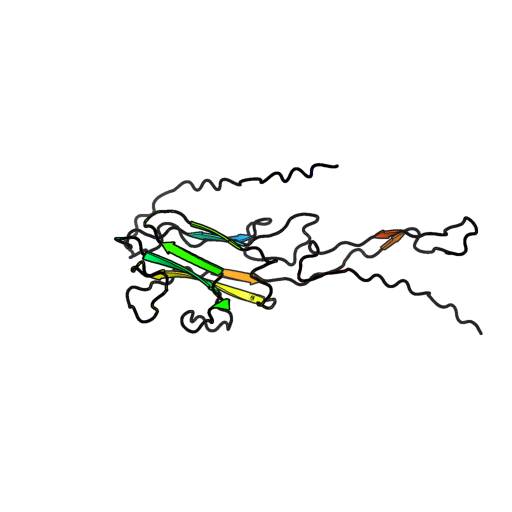LYS A N 1
ATOM 602 C CA . LYS A 1 80 ? -5.437 -9.283 -10.793 1.00 92.88 80 LYS A CA 1
ATOM 603 C C . LYS A 1 80 ? -5.303 -10.308 -11.903 1.00 92.88 80 LYS A C 1
ATOM 605 O O . LYS A 1 80 ? -5.274 -11.513 -11.610 1.00 92.88 80 LYS A O 1
ATOM 610 N N . ASP A 1 81 ? -5.235 -9.866 -13.150 1.00 93.38 81 ASP A N 1
ATOM 611 C CA . ASP A 1 81 ? -4.996 -10.752 -14.283 1.00 93.38 81 ASP A CA 1
ATOM 612 C C . ASP A 1 81 ? -3.496 -10.924 -14.614 1.00 93.38 81 ASP A C 1
ATOM 614 O O . ASP A 1 81 ? -3.110 -11.894 -15.279 1.00 93.38 81 ASP A O 1
ATOM 618 N N . GLY A 1 82 ? -2.640 -10.078 -14.027 1.00 90.81 82 GLY A N 1
ATOM 619 C CA . GLY A 1 82 ? -1.187 -10.095 -14.184 1.00 90.81 82 GLY A CA 1
ATOM 620 C C . GLY A 1 82 ? -0.679 -9.395 -15.445 1.00 90.81 82 GLY A C 1
ATOM 621 O O . GLY A 1 82 ? 0.536 -9.413 -15.684 1.00 90.81 82 GLY A O 1
ATOM 622 N N . ASP A 1 83 ? -1.570 -8.804 -16.237 1.00 91.88 83 ASP A N 1
ATOM 623 C CA . ASP A 1 83 ? -1.248 -7.775 -17.209 1.00 91.88 83 ASP A CA 1
ATOM 624 C C . ASP A 1 83 ? -1.216 -6.408 -16.506 1.00 91.88 83 ASP A C 1
ATOM 626 O O . ASP A 1 83 ? -1.903 -6.151 -15.528 1.00 91.88 83 ASP A O 1
ATOM 630 N N . PHE A 1 84 ? -0.316 -5.538 -16.947 1.00 92.94 84 PHE A N 1
ATOM 631 C CA . PHE A 1 84 ? -0.166 -4.190 -16.395 1.00 92.94 84 PHE A CA 1
ATOM 632 C C . PHE A 1 84 ? -0.434 -3.111 -17.449 1.00 92.94 84 PHE A C 1
ATOM 634 O O . PHE A 1 84 ? -0.374 -1.921 -17.136 1.00 92.94 84 PHE A O 1
ATOM 641 N N . ASN A 1 85 ? -0.645 -3.497 -18.712 1.00 92.62 85 ASN A N 1
ATOM 642 C CA . ASN A 1 85 ? -0.745 -2.553 -19.827 1.00 92.62 85 ASN A CA 1
ATOM 643 C C . ASN A 1 85 ? -2.152 -1.960 -20.013 1.00 92.62 85 ASN A C 1
ATOM 645 O O . ASN A 1 85 ? -2.293 -0.903 -20.635 1.00 92.62 85 ASN A O 1
ATOM 649 N N . ASP A 1 86 ? -3.170 -2.617 -19.469 1.00 92.81 86 ASP A N 1
ATOM 650 C CA . ASP A 1 86 ? -4.588 -2.255 -19.529 1.00 92.81 86 ASP A CA 1
ATOM 651 C C . ASP A 1 86 ? -5.104 -1.624 -18.227 1.00 92.81 86 ASP A C 1
ATOM 653 O O . ASP A 1 86 ? -6.209 -1.074 -18.174 1.00 92.81 86 ASP A O 1
ATOM 657 N N . GLU A 1 87 ? -4.253 -1.623 -17.209 1.00 91.81 87 GLU A N 1
ATOM 658 C CA . GLU A 1 87 ? -4.464 -0.988 -15.924 1.00 91.81 87 GLU A CA 1
ATOM 659 C C . GLU A 1 87 ? -4.794 0.518 -16.051 1.00 91.81 87 GLU A C 1
ATOM 661 O O . GLU A 1 87 ? -4.107 1.273 -16.756 1.00 91.81 87 GLU A O 1
ATOM 666 N N . PRO A 1 88 ? -5.840 1.017 -15.358 1.00 89.75 88 PRO A N 1
ATOM 667 C CA . PRO A 1 88 ? -6.257 2.411 -15.460 1.00 89.75 88 PRO A CA 1
ATOM 668 C C . PRO A 1 88 ? -5.223 3.359 -14.844 1.00 89.75 88 PRO A C 1
ATOM 670 O O . PRO A 1 88 ? -4.540 3.020 -13.887 1.00 89.75 88 PRO A O 1
ATOM 673 N N . ASP A 1 89 ? -5.204 4.628 -15.268 1.00 87.00 89 ASP A N 1
ATOM 674 C CA . ASP A 1 89 ? -4.279 5.646 -14.729 1.00 87.00 89 ASP A CA 1
ATOM 675 C C . ASP A 1 89 ? -4.293 5.785 -13.188 1.00 87.00 89 ASP A C 1
ATOM 677 O O . ASP A 1 89 ? -3.323 6.251 -12.588 1.00 87.00 89 ASP A O 1
ATOM 681 N N . THR A 1 90 ? -5.378 5.374 -12.528 1.00 84.94 90 THR A N 1
ATOM 682 C CA . THR A 1 90 ? -5.510 5.369 -11.065 1.00 84.94 90 THR A CA 1
ATOM 683 C C . THR A 1 90 ? -4.688 4.294 -10.353 1.00 84.94 90 THR A C 1
ATOM 685 O O . THR A 1 90 ? -4.544 4.382 -9.136 1.00 84.94 90 THR A O 1
ATOM 688 N N . SER A 1 91 ? -4.179 3.282 -11.061 1.00 88.31 91 SER A N 1
ATOM 689 C CA . SER A 1 91 ? -3.333 2.225 -10.491 1.00 88.31 91 SER A CA 1
ATOM 690 C C . SER A 1 91 ? -1.856 2.627 -10.380 1.00 88.31 91 SER A C 1
ATOM 692 O O . SER A 1 91 ? -1.070 1.951 -9.712 1.00 88.31 91 SER A O 1
ATOM 694 N N . TYR A 1 92 ? -1.470 3.754 -10.988 1.00 89.75 92 TYR A N 1
ATOM 695 C CA . TYR A 1 92 ? -0.113 4.280 -10.908 1.00 89.75 92 TYR A CA 1
ATOM 696 C C . TYR A 1 92 ? 0.155 4.905 -9.537 1.00 89.75 92 TYR A C 1
ATOM 698 O O . TYR A 1 92 ? -0.425 5.921 -9.147 1.00 89.75 92 TYR A O 1
ATOM 706 N N . VAL A 1 93 ? 1.111 4.316 -8.829 1.00 88.50 93 VAL A N 1
ATOM 707 C CA . VAL A 1 93 ? 1.597 4.773 -7.528 1.00 88.50 93 VAL A CA 1
ATOM 708 C C . VAL A 1 93 ? 2.496 5.991 -7.687 1.00 88.50 93 VAL A C 1
ATOM 710 O O . VAL A 1 93 ? 2.385 6.944 -6.912 1.00 88.50 93 VAL A O 1
ATOM 713 N N . ASP A 1 94 ? 3.381 5.971 -8.682 1.00 92.56 94 ASP A N 1
ATOM 714 C CA . ASP A 1 94 ? 4.337 7.042 -8.957 1.00 92.56 94 ASP A CA 1
ATOM 715 C C . ASP A 1 94 ? 4.842 6.986 -10.406 1.00 92.56 94 ASP A C 1
ATOM 717 O O . ASP A 1 94 ? 4.794 5.930 -11.042 1.00 92.56 94 ASP A O 1
ATOM 721 N N . LYS A 1 95 ? 5.324 8.119 -10.925 1.00 93.81 95 LYS A N 1
ATOM 722 C CA . LYS A 1 95 ? 5.946 8.244 -12.253 1.00 93.81 95 LYS A CA 1
ATOM 723 C C . LYS A 1 95 ? 7.092 9.253 -12.181 1.00 93.81 95 LYS A C 1
ATOM 725 O O . LYS A 1 95 ? 6.997 10.231 -11.437 1.00 93.81 95 LYS A O 1
ATOM 730 N N . GLY A 1 96 ? 8.131 9.077 -12.990 1.00 95.69 96 GLY A N 1
ATOM 731 C CA . GLY A 1 96 ? 9.203 10.067 -13.089 1.00 95.69 96 GLY A CA 1
ATOM 732 C C . GLY A 1 96 ? 10.367 9.630 -13.965 1.00 95.69 96 GLY A C 1
ATOM 733 O O . GLY A 1 96 ? 10.279 8.642 -14.677 1.00 95.69 96 GLY A O 1
ATOM 734 N N . ASP A 1 97 ? 11.479 10.355 -13.876 1.00 96.31 97 ASP A N 1
ATOM 735 C CA . ASP A 1 97 ? 12.669 10.070 -14.678 1.00 96.31 97 ASP A CA 1
ATOM 736 C C . ASP A 1 97 ? 13.411 8.822 -14.165 1.00 96.31 97 ASP A C 1
ATOM 738 O O . ASP A 1 97 ? 13.860 8.774 -13.003 1.00 96.31 97 ASP A O 1
ATOM 742 N N . ALA A 1 98 ? 13.605 7.846 -15.052 1.00 94.38 98 ALA A N 1
ATOM 743 C CA . ALA A 1 98 ? 14.483 6.699 -14.858 1.00 94.38 98 ALA A CA 1
ATOM 744 C C . ALA A 1 98 ? 15.915 7.108 -15.228 1.00 94.38 98 ALA A C 1
ATOM 746 O O . ALA A 1 98 ? 16.310 7.087 -16.389 1.00 94.38 98 ALA A O 1
ATOM 747 N N . VAL A 1 99 ? 16.695 7.540 -14.238 1.00 94.00 99 VAL A N 1
ATOM 748 C CA . VAL A 1 99 ? 18.113 7.863 -14.446 1.00 94.00 99 VAL A CA 1
ATOM 749 C C . VAL A 1 99 ? 18.929 6.583 -14.226 1.00 94.00 99 VAL A C 1
ATOM 751 O O . VAL A 1 99 ? 18.798 5.998 -13.144 1.00 94.00 99 VAL A O 1
ATOM 754 N N . PRO A 1 100 ? 19.762 6.149 -15.192 1.00 90.75 100 PRO A N 1
ATOM 755 C CA . PRO A 1 100 ? 20.556 4.929 -15.062 1.00 90.75 100 PRO A CA 1
ATOM 756 C C . PRO A 1 100 ? 21.380 4.922 -13.770 1.00 90.75 100 PRO A C 1
ATOM 758 O O . PRO A 1 100 ? 21.961 5.943 -13.385 1.00 90.75 100 PRO A O 1
ATOM 761 N N . ASN A 1 101 ? 21.412 3.778 -13.087 1.00 87.56 101 ASN A N 1
ATOM 762 C CA . ASN A 1 101 ? 22.167 3.532 -11.854 1.00 87.56 101 ASN A CA 1
ATOM 763 C C . ASN A 1 101 ? 21.885 4.501 -10.702 1.00 87.56 101 ASN A C 1
ATOM 765 O O . ASN A 1 101 ? 22.714 4.672 -9.807 1.00 87.56 101 ASN A O 1
ATOM 769 N N . THR A 1 102 ? 20.726 5.159 -10.715 1.00 90.56 102 THR A N 1
ATOM 770 C CA . THR A 1 102 ? 20.329 6.093 -9.661 1.00 90.56 102 THR A CA 1
ATOM 771 C C . THR A 1 102 ? 19.210 5.480 -8.826 1.00 90.56 102 THR A C 1
ATOM 773 O O . THR A 1 102 ? 18.080 5.408 -9.314 1.00 90.56 102 THR A O 1
ATOM 776 N N . PRO A 1 103 ? 19.482 5.072 -7.571 1.00 91.06 103 PRO A N 1
ATOM 777 C CA . PRO A 1 103 ? 18.471 4.471 -6.714 1.00 91.06 103 PRO A CA 1
ATOM 778 C C . PRO A 1 103 ? 17.246 5.364 -6.531 1.00 91.06 103 PRO A C 1
ATOM 780 O O . PRO A 1 103 ? 17.348 6.586 -6.362 1.00 91.06 103 PRO A O 1
ATOM 783 N N . LYS A 1 104 ? 16.077 4.732 -6.537 1.00 91.06 104 LYS A N 1
ATOM 784 C CA . LYS A 1 104 ? 14.776 5.348 -6.302 1.00 91.06 104 LYS A CA 1
ATOM 785 C C . LYS A 1 104 ? 14.142 4.718 -5.076 1.00 91.06 104 LYS A C 1
ATOM 787 O O . LYS A 1 104 ? 14.114 3.500 -4.934 1.00 91.06 104 LYS A O 1
ATOM 792 N N . THR A 1 105 ? 13.588 5.574 -4.226 1.00 89.56 105 THR A N 1
ATOM 793 C CA . THR A 1 105 ? 12.758 5.176 -3.091 1.00 89.56 105 THR A CA 1
ATOM 794 C C . THR A 1 105 ? 11.492 6.008 -3.114 1.00 89.56 105 THR A C 1
ATOM 796 O O . THR A 1 105 ? 11.546 7.239 -3.083 1.00 89.56 105 THR A O 1
ATOM 799 N N . ILE A 1 106 ? 10.360 5.325 -3.170 1.00 88.19 106 ILE A N 1
ATOM 800 C CA . ILE A 1 106 ? 9.023 5.899 -3.183 1.00 88.19 106 ILE A CA 1
ATOM 801 C C . ILE A 1 106 ? 8.345 5.494 -1.885 1.00 88.19 106 ILE A C 1
ATOM 803 O O . ILE A 1 106 ? 8.330 4.322 -1.514 1.00 88.19 106 ILE A O 1
ATOM 807 N N . THR A 1 107 ? 7.762 6.477 -1.210 1.00 85.12 107 THR A N 1
ATOM 808 C CA . THR A 1 107 ? 6.951 6.252 -0.017 1.00 85.12 107 THR A CA 1
ATOM 809 C C . THR A 1 107 ? 5.492 6.443 -0.389 1.00 85.12 107 THR A C 1
ATOM 811 O O . THR A 1 107 ? 5.057 7.553 -0.702 1.00 85.12 107 THR A O 1
ATOM 814 N N . TRP A 1 108 ? 4.733 5.356 -0.354 1.00 82.38 108 TRP A N 1
ATOM 815 C CA . TRP A 1 108 ? 3.310 5.344 -0.639 1.00 82.38 108 TRP A CA 1
ATOM 816 C C . TRP A 1 108 ? 2.508 5.386 0.669 1.00 82.38 108 TRP A C 1
ATOM 818 O O . TRP A 1 108 ? 2.450 4.413 1.420 1.00 82.38 108 TRP A O 1
ATOM 828 N N . ASP A 1 109 ? 1.890 6.538 0.942 1.00 73.12 109 ASP A N 1
ATOM 829 C CA . ASP A 1 109 ? 1.007 6.740 2.098 1.00 73.12 109 ASP A CA 1
ATOM 830 C C . ASP A 1 109 ? -0.417 6.227 1.801 1.00 73.12 109 ASP A C 1
ATOM 832 O O . ASP A 1 109 ? -1.074 6.660 0.841 1.00 73.12 109 ASP A O 1
ATOM 836 N N . ALA A 1 110 ? -0.920 5.346 2.671 1.00 60.97 110 ALA A N 1
ATOM 837 C CA . ALA A 1 110 ? -2.262 4.773 2.579 1.00 60.97 110 ALA A CA 1
ATOM 838 C C . ALA A 1 110 ? -3.394 5.794 2.629 1.00 60.97 110 ALA A C 1
ATOM 840 O O . ALA A 1 110 ? -4.448 5.596 2.025 1.00 60.97 110 ALA A O 1
ATOM 841 N N . SER A 1 111 ? -3.183 6.913 3.310 1.00 58.53 111 SER A N 1
ATOM 842 C CA . SER A 1 111 ? -4.233 7.900 3.547 1.00 58.53 111 SER A CA 1
ATOM 843 C C . SER A 1 111 ? -4.593 8.743 2.319 1.00 58.53 111 SER A C 1
ATOM 845 O O . SER A 1 111 ? -5.640 9.394 2.319 1.00 58.53 111 SER A O 1
ATOM 847 N N . THR A 1 112 ? -3.760 8.740 1.272 1.00 63.16 112 THR A N 1
ATOM 848 C CA . THR A 1 112 ? -3.950 9.613 0.095 1.00 63.16 112 THR A CA 1
ATOM 849 C C . THR A 1 112 ? -4.056 8.864 -1.223 1.00 63.16 112 THR A C 1
ATOM 851 O O . THR A 1 112 ? -4.796 9.302 -2.101 1.00 63.16 112 THR A O 1
ATOM 854 N N . LYS A 1 113 ? -3.353 7.737 -1.364 1.00 63.56 113 LYS A N 1
ATOM 855 C CA . LYS A 1 113 ? -3.238 7.023 -2.640 1.00 63.56 113 LYS A CA 1
ATOM 856 C C . LYS A 1 113 ? -3.787 5.577 -2.603 1.00 63.56 113 LYS A C 1
ATOM 858 O O . LYS A 1 113 ? -3.802 4.939 -3.643 1.00 63.56 113 LYS A O 1
ATOM 863 N N . LEU A 1 114 ? -4.256 5.064 -1.453 1.00 61.97 114 LEU A N 1
ATOM 864 C CA . LEU A 1 114 ? -4.898 3.730 -1.322 1.00 61.97 114 LEU A CA 1
ATOM 865 C C . LEU A 1 114 ? -6.417 3.775 -1.099 1.00 61.97 114 LEU A C 1
ATOM 867 O O . LEU A 1 114 ? -7.061 2.747 -0.868 1.00 61.97 114 LEU A O 1
ATOM 871 N N . THR A 1 115 ? -7.019 4.961 -1.115 1.00 65.62 115 THR A N 1
ATOM 872 C CA . THR A 1 115 ? -8.447 5.111 -0.802 1.00 65.62 115 THR A CA 1
ATOM 873 C C . THR A 1 115 ? -9.340 4.411 -1.826 1.00 65.62 115 THR A C 1
ATOM 875 O O . THR A 1 115 ? -10.396 3.910 -1.449 1.00 65.62 115 THR A O 1
ATOM 878 N N . SER A 1 116 ? -8.898 4.306 -3.082 1.00 72.25 116 SER A N 1
ATOM 879 C CA . SER A 1 116 ? -9.624 3.654 -4.178 1.00 72.25 116 SER A CA 1
ATOM 880 C C . SER A 1 116 ? -9.467 2.130 -4.239 1.00 72.25 116 SER A C 1
ATOM 882 O O . SER A 1 116 ? -10.332 1.474 -4.814 1.00 72.25 116 SER A O 1
ATOM 884 N N . LEU A 1 117 ? -8.407 1.551 -3.664 1.00 82.00 117 LEU A N 1
ATOM 885 C CA . LEU A 1 117 ? -8.161 0.102 -3.714 1.00 82.00 117 LEU A CA 1
ATOM 886 C C . LEU A 1 117 ? -8.885 -0.609 -2.571 1.00 82.00 117 LEU A C 1
ATOM 888 O O . LEU A 1 117 ? -8.837 -0.140 -1.444 1.00 82.00 117 LEU A O 1
ATOM 892 N N . ALA A 1 118 ? -9.564 -1.725 -2.820 1.00 83.69 118 ALA A N 1
ATOM 893 C CA . ALA A 1 118 ? -10.181 -2.514 -1.751 1.00 83.69 118 ALA A CA 1
ATOM 894 C C . ALA A 1 118 ? -9.128 -3.303 -0.954 1.00 83.69 118 ALA A C 1
ATOM 896 O O . ALA A 1 118 ? -8.011 -3.500 -1.421 1.00 83.69 118 ALA A O 1
ATOM 897 N N . ASP A 1 119 ? -9.484 -3.795 0.231 1.00 85.38 119 ASP A N 1
ATOM 898 C CA . ASP A 1 119 ? -8.623 -4.738 0.950 1.00 85.38 119 ASP A CA 1
ATOM 899 C C . ASP A 1 119 ? -8.413 -6.006 0.112 1.00 85.38 119 ASP A C 1
ATOM 901 O O . ASP A 1 119 ? -9.336 -6.522 -0.530 1.00 85.38 119 ASP A O 1
ATOM 905 N N . GLY A 1 120 ? -7.190 -6.529 0.110 1.00 89.50 120 GLY A N 1
ATOM 906 C CA . GLY A 1 120 ? -6.853 -7.741 -0.620 1.00 89.50 120 GLY A CA 1
ATOM 907 C C . GLY A 1 120 ? -5.393 -7.839 -1.034 1.00 89.50 120 GLY A C 1
ATOM 908 O O . GLY A 1 120 ? -4.559 -6.993 -0.734 1.00 89.50 120 GLY A O 1
ATOM 909 N N . LYS A 1 121 ? -5.084 -8.925 -1.744 1.00 92.62 121 LYS A N 1
ATOM 910 C CA . LYS A 1 121 ? -3.764 -9.162 -2.334 1.00 92.62 121 LYS A CA 1
ATOM 911 C C . LYS A 1 121 ? -3.665 -8.506 -3.703 1.00 92.62 121 LYS A C 1
ATOM 913 O O . LYS A 1 121 ? -4.632 -8.589 -4.466 1.00 92.62 121 LYS A O 1
ATOM 918 N N . TYR A 1 122 ? -2.503 -7.935 -3.984 1.00 93.06 122 TYR A N 1
ATOM 919 C CA . TYR A 1 122 ? -2.179 -7.205 -5.201 1.00 93.06 122 TYR A CA 1
ATOM 920 C C . TYR A 1 122 ? -0.754 -7.521 -5.647 1.00 93.06 122 TYR A C 1
ATOM 922 O O . TYR A 1 122 ? 0.087 -7.920 -4.834 1.00 93.06 122 TYR A O 1
ATOM 930 N N . LYS A 1 123 ? -0.490 -7.296 -6.933 1.00 93.81 123 LYS A N 1
ATOM 931 C CA . LYS A 1 123 ? 0.858 -7.261 -7.490 1.00 93.81 123 LYS A CA 1
ATOM 932 C C . LYS A 1 123 ? 1.257 -5.824 -7.775 1.00 93.81 123 LYS A C 1
ATOM 934 O O . LYS A 1 123 ? 0.419 -4.995 -8.113 1.00 93.81 123 LYS A O 1
ATOM 939 N N . ILE A 1 124 ? 2.538 -5.529 -7.622 1.00 92.44 124 ILE A N 1
ATOM 940 C CA . ILE A 1 124 ? 3.121 -4.233 -7.949 1.00 92.44 124 ILE A CA 1
ATOM 941 C C . ILE A 1 124 ? 4.365 -4.445 -8.802 1.00 92.44 124 ILE A C 1
ATOM 943 O O . ILE A 1 124 ? 5.173 -5.346 -8.545 1.00 92.44 124 ILE A O 1
ATOM 947 N N . ALA A 1 125 ? 4.503 -3.606 -9.818 1.00 92.69 125 ALA A N 1
ATOM 948 C CA . ALA A 1 125 ? 5.607 -3.647 -10.754 1.00 92.69 125 ALA A CA 1
ATOM 949 C C . ALA A 1 125 ? 6.216 -2.260 -10.943 1.00 92.69 125 ALA A C 1
ATOM 951 O O . ALA A 1 125 ? 5.552 -1.232 -10.781 1.00 92.69 125 ALA A O 1
ATOM 952 N N . VAL A 1 126 ? 7.491 -2.256 -11.324 1.00 93.62 126 VAL A N 1
ATOM 953 C CA . VAL A 1 126 ? 8.150 -1.080 -11.884 1.00 93.62 126 VAL A CA 1
ATOM 954 C C . VAL A 1 126 ? 8.300 -1.302 -13.377 1.00 93.62 126 VAL A C 1
ATOM 956 O O . VAL A 1 126 ? 8.771 -2.352 -13.812 1.00 93.62 126 VAL A O 1
ATOM 959 N N . ILE A 1 127 ? 7.894 -0.306 -14.150 1.00 92.69 127 ILE A N 1
ATOM 960 C CA . ILE A 1 127 ? 8.046 -0.267 -15.596 1.00 92.69 127 ILE A CA 1
ATOM 961 C C . ILE A 1 127 ? 9.024 0.836 -15.941 1.00 92.69 127 ILE A C 1
ATOM 963 O O . ILE A 1 127 ? 8.952 1.917 -15.361 1.00 92.69 127 ILE A O 1
ATOM 967 N N . ILE A 1 128 ? 9.919 0.556 -16.881 1.00 93.31 128 ILE A N 1
ATOM 968 C CA . ILE A 1 128 ? 10.850 1.523 -17.452 1.00 93.31 128 ILE A CA 1
ATOM 969 C C . ILE A 1 128 ? 10.609 1.597 -18.960 1.00 93.31 128 ILE A C 1
ATOM 971 O O . ILE A 1 128 ? 10.570 0.569 -19.638 1.00 93.31 128 ILE A O 1
ATOM 975 N N . ASP A 1 129 ? 10.456 2.818 -19.460 1.00 92.94 129 ASP A N 1
ATOM 976 C CA . ASP A 1 129 ? 10.511 3.193 -20.873 1.00 92.94 129 ASP A CA 1
ATOM 977 C C . ASP A 1 129 ? 11.863 3.884 -21.112 1.00 92.94 129 ASP A C 1
ATOM 979 O O . ASP A 1 129 ? 12.278 4.732 -20.317 1.00 92.94 129 ASP A O 1
ATOM 983 N N . ASP A 1 130 ? 12.583 3.517 -22.173 1.00 92.50 130 ASP A N 1
ATOM 984 C CA . ASP A 1 130 ? 13.905 4.081 -22.471 1.00 92.50 130 ASP A CA 1
ATOM 985 C C . ASP A 1 130 ? 13.843 5.511 -23.033 1.00 92.50 130 ASP A C 1
ATOM 987 O O . ASP A 1 130 ? 14.868 6.186 -23.162 1.00 92.50 130 ASP A O 1
ATOM 991 N N . LYS A 1 131 ? 12.638 6.017 -23.314 1.00 93.31 131 LYS A N 1
ATOM 992 C CA . LYS A 1 131 ? 12.404 7.379 -23.793 1.00 93.31 131 LYS A CA 1
ATOM 993 C C . LYS A 1 131 ? 11.909 8.277 -22.675 1.00 93.31 131 LYS A C 1
ATOM 995 O O . LYS A 1 131 ? 10.791 8.131 -22.210 1.00 93.31 131 LYS A O 1
ATOM 1000 N N . LYS A 1 132 ? 12.672 9.325 -22.364 1.00 95.19 132 LYS A N 1
ATOM 1001 C CA . LYS A 1 132 ? 12.203 10.429 -21.517 1.00 95.19 132 LYS A CA 1
ATOM 1002 C C . LYS A 1 132 ? 11.231 11.341 -22.271 1.00 95.19 132 LYS A C 1
ATOM 1004 O O . LYS A 1 132 ? 11.635 12.314 -22.916 1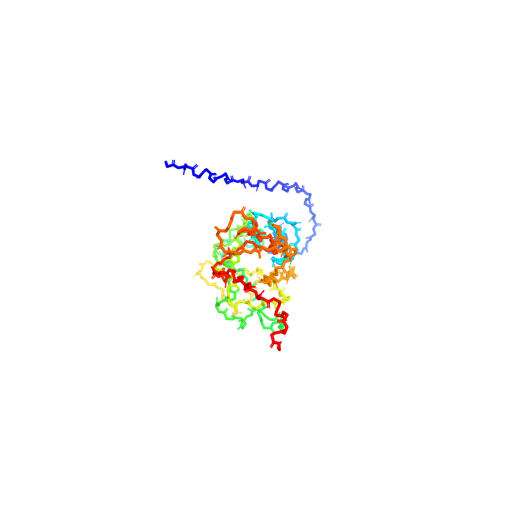.00 95.19 132 LYS A O 1
ATOM 1009 N N . ASN A 1 133 ? 9.944 11.031 -22.204 1.00 94.50 133 ASN A N 1
ATOM 1010 C CA . ASN A 1 133 ? 8.856 11.786 -22.830 1.00 94.50 133 ASN A CA 1
ATOM 1011 C C . ASN A 1 133 ? 7.669 12.060 -21.873 1.00 94.50 133 ASN A C 1
ATOM 1013 O O . ASN A 1 133 ? 6.681 12.675 -22.284 1.00 94.50 133 ASN A O 1
ATOM 1017 N N . GLY A 1 134 ? 7.785 11.659 -20.606 1.00 93.19 134 GLY A N 1
ATOM 1018 C CA . GLY A 1 134 ? 6.798 11.807 -19.542 1.00 93.19 134 GLY A CA 1
ATOM 1019 C C . GLY A 1 134 ? 5.692 10.746 -19.526 1.00 93.19 134 GLY A C 1
ATOM 1020 O O . GLY A 1 134 ? 4.700 10.943 -18.818 1.00 93.19 134 GLY A O 1
ATOM 1021 N N . LYS A 1 135 ? 5.798 9.657 -20.297 1.00 92.44 135 LYS A N 1
ATOM 1022 C CA . LYS A 1 135 ? 4.788 8.585 -20.355 1.00 92.44 135 LYS A CA 1
ATOM 1023 C C . LYS A 1 135 ? 5.438 7.211 -20.537 1.00 92.44 135 LYS A C 1
ATOM 1025 O O . LYS A 1 135 ? 6.550 7.104 -21.022 1.00 92.44 135 LYS A O 1
ATOM 1030 N N . ILE A 1 136 ? 4.687 6.165 -20.198 1.00 93.38 136 ILE A N 1
ATOM 1031 C CA . ILE A 1 136 ? 5.013 4.791 -20.590 1.00 93.38 136 ILE A CA 1
ATOM 1032 C C . ILE A 1 136 ? 4.335 4.515 -21.928 1.00 93.38 136 ILE A C 1
ATOM 1034 O O . ILE A 1 136 ? 3.105 4.573 -22.023 1.00 93.38 136 ILE A O 1
ATOM 1038 N N . ASP A 1 137 ? 5.118 4.242 -22.968 1.00 92.94 137 ASP A N 1
ATOM 1039 C CA . ASP A 1 137 ? 4.592 3.840 -24.267 1.00 92.94 137 ASP A CA 1
ATOM 1040 C C . ASP A 1 137 ? 4.530 2.313 -24.382 1.00 92.94 137 ASP A C 1
ATOM 1042 O O . ASP A 1 137 ? 5.437 1.676 -24.900 1.00 92.94 137 ASP A O 1
ATOM 1046 N N . TRP A 1 138 ? 3.434 1.706 -23.922 1.00 92.19 138 TRP A N 1
ATOM 1047 C CA . TRP A 1 138 ? 3.238 0.246 -23.953 1.00 92.19 138 TRP A CA 1
ATOM 1048 C C . TRP A 1 138 ? 3.325 -0.392 -25.352 1.00 92.19 138 TRP A C 1
ATOM 1050 O O . TRP A 1 138 ? 3.453 -1.610 -25.464 1.00 92.19 138 TRP A O 1
ATOM 1060 N N . SER A 1 139 ? 3.260 0.406 -26.426 1.00 92.12 139 SER A N 1
ATOM 1061 C CA . SER A 1 139 ? 3.472 -0.080 -27.794 1.00 92.12 139 SER A CA 1
ATOM 1062 C C . SER A 1 139 ? 4.952 -0.222 -28.167 1.00 92.12 139 SER A C 1
ATOM 1064 O O . SER A 1 139 ? 5.280 -0.847 -29.180 1.00 92.12 139 SER A O 1
ATOM 1066 N N . ASP A 1 140 ? 5.844 0.346 -27.358 1.00 90.31 140 ASP A N 1
ATOM 1067 C CA . ASP A 1 140 ? 7.278 0.294 -27.557 1.00 90.31 140 ASP A CA 1
ATOM 1068 C C . ASP A 1 140 ? 7.857 -1.030 -27.031 1.00 90.31 140 ASP A C 1
ATOM 1070 O O . ASP A 1 140 ? 7.777 -1.313 -25.832 1.00 90.31 140 ASP A O 1
ATOM 1074 N N . PRO A 1 141 ? 8.506 -1.849 -27.879 1.00 86.44 141 PRO A N 1
ATOM 1075 C CA . PRO A 1 141 ? 9.192 -3.054 -27.420 1.00 86.44 141 PRO A CA 1
ATOM 1076 C C . PRO A 1 141 ? 10.351 -2.765 -26.455 1.00 86.44 141 PRO A C 1
ATOM 1078 O O . PRO A 1 141 ? 10.867 -3.706 -25.844 1.00 86.44 141 PRO A O 1
ATOM 1081 N N . ALA A 1 142 ? 10.798 -1.512 -26.331 1.00 86.12 142 ALA A N 1
ATOM 1082 C CA . ALA A 1 142 ? 11.797 -1.080 -25.367 1.00 86.12 142 ALA A CA 1
ATOM 1083 C C . ALA A 1 142 ? 11.246 -0.975 -23.940 1.00 86.12 142 ALA A C 1
ATOM 1085 O O . ALA A 1 142 ? 12.034 -1.167 -23.016 1.00 86.12 142 ALA A O 1
ATOM 1086 N N . VAL A 1 143 ? 9.926 -0.864 -23.736 1.00 88.88 143 VAL A N 1
ATOM 1087 C CA . VAL A 1 143 ? 9.327 -0.919 -22.395 1.00 88.88 143 VAL A CA 1
ATOM 1088 C C . VAL A 1 143 ? 9.676 -2.240 -21.705 1.00 88.88 143 VAL A C 1
ATOM 1090 O O . VAL A 1 143 ? 9.597 -3.329 -22.291 1.00 88.88 143 VAL A O 1
ATOM 1093 N N . LYS A 1 144 ? 10.136 -2.149 -20.457 1.00 87.56 144 LYS A N 1
ATOM 1094 C CA . LYS A 1 144 ? 10.487 -3.296 -19.616 1.00 87.56 144 LYS A CA 1
ATOM 1095 C C . LYS A 1 144 ? 9.742 -3.211 -18.302 1.00 87.56 144 LYS A C 1
ATOM 1097 O O . LYS A 1 144 ? 9.839 -2.220 -17.591 1.00 87.56 144 LYS A O 1
ATOM 1102 N N . ILE A 1 145 ? 9.049 -4.291 -17.977 1.00 86.19 145 ILE A N 1
ATOM 1103 C CA . ILE A 1 145 ? 8.555 -4.549 -16.630 1.00 86.19 145 ILE A CA 1
ATOM 1104 C C . ILE A 1 145 ? 9.684 -5.244 -15.865 1.00 86.19 145 ILE A C 1
ATOM 1106 O O . ILE A 1 145 ? 10.350 -6.124 -16.427 1.00 86.19 145 ILE A O 1
ATOM 1110 N N . ASP A 1 146 ? 9.904 -4.869 -14.604 1.00 79.50 146 ASP A N 1
ATOM 1111 C CA . ASP A 1 146 ? 10.761 -5.653 -13.716 1.00 79.50 146 ASP A CA 1
ATOM 1112 C C . ASP A 1 146 ? 10.274 -7.109 -13.697 1.00 79.50 146 ASP A C 1
ATOM 1114 O O . ASP A 1 146 ? 9.097 -7.402 -13.473 1.00 79.50 146 ASP A O 1
ATOM 1118 N N . LYS A 1 147 ? 11.195 -8.043 -13.937 1.00 71.50 147 LYS A N 1
ATOM 1119 C CA . LYS A 1 147 ? 10.908 -9.481 -13.878 1.00 71.50 147 LYS A CA 1
ATOM 1120 C C . LYS A 1 147 ? 10.534 -9.914 -12.460 1.00 71.50 147 LYS A C 1
ATOM 1122 O O . LYS A 1 147 ? 9.922 -10.967 -12.292 1.00 71.50 147 LYS A O 1
ATOM 1127 N N . GLU A 1 148 ? 10.891 -9.124 -11.449 1.00 77.75 148 GLU A N 1
ATOM 1128 C CA . GLU A 1 148 ? 10.556 -9.356 -10.049 1.00 77.75 148 GLU A CA 1
ATOM 1129 C C . GLU A 1 148 ? 9.330 -8.568 -9.570 1.00 77.75 148 GLU A C 1
ATOM 1131 O O . GLU A 1 148 ? 9.376 -7.922 -8.521 1.00 77.75 148 GLU A O 1
ATOM 1136 N N . VAL A 1 149 ? 8.206 -8.686 -10.284 1.00 87.44 149 VAL A N 1
ATOM 1137 C CA . VAL A 1 149 ? 6.886 -8.270 -9.777 1.00 87.44 149 VAL A CA 1
ATOM 1138 C C . VAL A 1 149 ? 6.699 -8.769 -8.339 1.00 87.44 149 VAL A C 1
ATOM 1140 O O . VAL A 1 149 ? 6.913 -9.953 -8.049 1.00 87.44 149 VAL A O 1
ATOM 1143 N N . LYS A 1 150 ? 6.313 -7.873 -7.424 1.00 91.00 150 LYS A N 1
ATOM 1144 C CA . LYS A 1 150 ? 6.152 -8.199 -6.000 1.00 91.00 150 LYS A CA 1
ATOM 1145 C C . LYS A 1 150 ? 4.689 -8.301 -5.616 1.00 91.00 150 LYS A C 1
ATOM 1147 O O . LYS A 1 150 ? 3.857 -7.532 -6.081 1.00 91.00 150 LYS A O 1
ATOM 1152 N N . ASP A 1 151 ? 4.402 -9.236 -4.721 1.00 92.00 151 ASP A N 1
ATOM 1153 C CA . ASP A 1 151 ? 3.101 -9.337 -4.073 1.00 92.00 151 ASP A CA 1
ATOM 1154 C C . ASP A 1 151 ? 3.077 -8.459 -2.816 1.00 92.00 151 ASP A C 1
ATOM 1156 O O . ASP A 1 151 ? 4.033 -8.451 -2.036 1.00 92.00 151 ASP A O 1
ATOM 1160 N N . PHE A 1 152 ? 1.955 -7.787 -2.574 1.00 90.50 152 PHE A N 1
ATOM 1161 C CA . PHE A 1 152 ? 1.654 -7.162 -1.289 1.00 90.50 152 PHE A CA 1
ATOM 1162 C C . PHE A 1 152 ? 0.185 -7.376 -0.913 1.00 90.50 152 PHE A C 1
ATOM 1164 O O . PHE A 1 152 ? -0.660 -7.713 -1.746 1.00 90.50 152 PHE A O 1
ATOM 1171 N N . THR A 1 153 ? -0.122 -7.238 0.372 1.00 90.38 153 THR A N 1
ATOM 1172 C CA . THR A 1 153 ? -1.491 -7.297 0.893 1.00 90.38 153 THR A CA 1
ATOM 1173 C C . THR A 1 153 ? -1.870 -5.929 1.422 1.00 90.38 153 THR A C 1
ATOM 1175 O O . THR A 1 153 ? -1.165 -5.390 2.266 1.00 90.38 153 THR A O 1
ATOM 1178 N N . LEU A 1 154 ? -2.981 -5.387 0.938 1.00 86.81 154 LEU A N 1
ATOM 1179 C CA . LEU A 1 154 ? -3.628 -4.213 1.496 1.00 86.81 154 LEU A CA 1
ATOM 1180 C C . LEU A 1 154 ? -4.684 -4.659 2.508 1.00 86.81 154 LEU A C 1
ATOM 1182 O O . LEU A 1 154 ? -5.579 -5.431 2.163 1.00 86.81 154 LEU A O 1
ATOM 1186 N N . ASP A 1 155 ? -4.585 -4.168 3.735 1.00 82.50 155 ASP A N 1
ATOM 1187 C CA . ASP A 1 155 ? -5.548 -4.406 4.806 1.00 82.50 155 ASP A CA 1
ATOM 1188 C C . ASP A 1 155 ? -5.865 -3.074 5.493 1.00 82.50 155 ASP A C 1
ATOM 1190 O O . ASP A 1 155 ? -5.087 -2.576 6.299 1.00 82.50 155 ASP A O 1
ATOM 1194 N N . LYS A 1 156 ? -6.994 -2.457 5.144 1.00 76.00 156 LYS A N 1
ATOM 1195 C CA . LYS A 1 156 ? -7.481 -1.204 5.740 1.00 76.00 156 LYS A CA 1
ATOM 1196 C C . LYS A 1 156 ? -8.599 -1.468 6.741 1.00 76.00 156 LYS A C 1
ATOM 1198 O O . LYS A 1 156 ? -9.339 -0.540 7.094 1.00 76.00 156 LYS A O 1
ATOM 1203 N N . THR A 1 157 ? -8.805 -2.722 7.142 1.00 76.12 157 THR A N 1
ATOM 1204 C CA . THR A 1 157 ? -9.880 -3.079 8.055 1.00 76.12 157 THR A CA 1
ATOM 1205 C C . THR A 1 157 ? -9.532 -2.566 9.448 1.00 76.12 157 THR A C 1
ATOM 1207 O O . THR A 1 157 ? -8.717 -3.131 10.180 1.00 76.12 157 THR A O 1
ATOM 1210 N N . LEU A 1 158 ? -10.201 -1.484 9.844 1.00 77.31 158 LEU A N 1
ATOM 1211 C CA . LEU A 1 158 ? -10.123 -0.982 11.205 1.00 77.31 158 LEU A CA 1
ATOM 1212 C C . LEU A 1 158 ? -10.931 -1.905 12.116 1.00 77.31 158 LEU A C 1
ATOM 1214 O O . LEU A 1 158 ? -12.139 -2.078 11.948 1.00 77.31 158 LEU A O 1
ATOM 1218 N N . SER A 1 159 ? -10.270 -2.466 13.119 1.00 79.06 159 SER A N 1
ATOM 1219 C CA . SER A 1 159 ? -10.897 -3.271 14.158 1.00 79.06 159 SER A CA 1
ATOM 1220 C C . SER A 1 159 ? -10.779 -2.581 15.512 1.00 79.06 159 SER A C 1
ATOM 1222 O O . SER A 1 159 ? -9.795 -1.899 15.808 1.00 79.06 159 SER A O 1
ATOM 1224 N N . VAL A 1 160 ? -11.817 -2.754 16.329 1.00 85.12 160 VAL A N 1
ATOM 1225 C CA . VAL A 1 160 ? -11.870 -2.270 17.709 1.00 85.12 160 VAL A CA 1
ATOM 1226 C C . VAL A 1 160 ? -11.821 -3.482 18.629 1.00 85.12 160 VAL A C 1
ATOM 1228 O O . VAL A 1 160 ? -12.676 -4.364 18.553 1.00 85.12 160 VAL A O 1
ATOM 1231 N N . THR A 1 161 ? -10.825 -3.530 19.503 1.00 87.31 161 THR A N 1
ATOM 1232 C CA . THR A 1 161 ? -10.613 -4.613 20.469 1.00 87.31 161 THR A CA 1
ATOM 1233 C C . THR A 1 161 ? -10.514 -4.061 21.888 1.00 87.31 161 THR A C 1
ATOM 1235 O O . THR A 1 161 ? -10.497 -2.850 22.094 1.00 87.31 161 THR A O 1
ATOM 1238 N N . GLU A 1 162 ? -10.459 -4.952 22.883 1.00 88.94 162 GLU A N 1
ATOM 1239 C CA . GLU A 1 162 ? -10.241 -4.592 24.299 1.00 88.94 162 GLU A CA 1
ATOM 1240 C C . GLU A 1 162 ? -11.256 -3.574 24.854 1.00 88.94 162 GLU A C 1
ATOM 1242 O O . GLU A 1 162 ? -10.945 -2.783 25.743 1.00 88.94 162 GLU A O 1
ATOM 1247 N N . VAL A 1 163 ? -12.491 -3.614 24.339 1.00 91.06 163 VAL A N 1
ATOM 1248 C CA . VAL A 1 163 ? -13.572 -2.731 24.783 1.00 91.06 163 VAL A CA 1
ATOM 1249 C C . VAL A 1 163 ? -13.949 -3.078 26.220 1.00 91.06 163 VAL A C 1
ATOM 1251 O O . VAL A 1 163 ? -14.535 -4.127 26.491 1.00 91.06 163 VAL A O 1
ATOM 1254 N N . THR A 1 164 ? -13.605 -2.194 27.149 1.00 92.88 164 THR A N 1
ATOM 1255 C CA . THR A 1 164 ? -13.870 -2.346 28.583 1.00 92.88 164 THR A CA 1
ATOM 1256 C C . THR A 1 164 ? -14.311 -1.018 29.187 1.00 92.88 164 THR A C 1
ATOM 1258 O O . THR A 1 164 ? -14.165 0.039 28.575 1.00 92.88 164 THR A O 1
ATOM 1261 N N . ALA A 1 165 ? -14.887 -1.065 30.387 1.00 93.62 165 ALA A N 1
ATOM 1262 C CA . ALA A 1 165 ? -15.288 0.125 31.120 1.00 93.62 165 ALA A CA 1
ATOM 1263 C C . ALA A 1 165 ? -14.940 -0.015 32.605 1.00 93.62 165 ALA A C 1
ATOM 1265 O O . ALA A 1 165 ? -15.114 -1.097 33.173 1.00 93.62 165 ALA A O 1
ATOM 1266 N N . ASP A 1 166 ? -14.478 1.069 33.228 1.00 93.56 166 ASP A N 1
ATOM 1267 C CA . ASP A 1 166 ? -14.187 1.118 34.663 1.00 93.56 166 ASP A CA 1
ATOM 1268 C C . ASP A 1 166 ? -14.706 2.424 35.307 1.00 93.56 166 ASP A C 1
ATOM 1270 O O . ASP A 1 166 ? -14.309 3.517 34.886 1.00 93.56 166 ASP A O 1
ATOM 1274 N N . PRO A 1 167 ? -15.603 2.340 36.313 1.00 92.81 167 PRO A N 1
ATOM 1275 C CA . PRO A 1 167 ? -16.306 1.129 36.748 1.00 92.81 167 PRO A CA 1
ATOM 1276 C C . PRO A 1 167 ? -17.254 0.587 35.670 1.00 92.81 167 PRO A C 1
ATOM 1278 O O . PRO A 1 167 ? -17.948 1.350 35.002 1.00 92.81 167 PRO A O 1
ATOM 1281 N N . LEU A 1 168 ? -17.348 -0.743 35.547 1.00 89.25 168 LEU A N 1
ATOM 1282 C CA . LEU A 1 168 ? -18.252 -1.402 34.587 1.00 89.25 168 LEU A CA 1
ATOM 1283 C C . LEU A 1 168 ? -19.730 -1.042 34.821 1.00 89.25 168 LEU A C 1
ATOM 1285 O O . LEU A 1 168 ? -20.527 -0.992 33.889 1.00 89.25 168 LEU A O 1
ATOM 1289 N N . THR A 1 169 ? -20.099 -0.792 36.078 1.00 89.75 169 THR A N 1
ATOM 1290 C CA . THR A 1 169 ? -21.422 -0.296 36.466 1.00 89.75 169 THR A CA 1
ATOM 1291 C C . THR A 1 169 ? -21.283 1.114 37.008 1.00 89.75 169 THR A C 1
ATOM 1293 O O . THR A 1 169 ? -20.564 1.324 37.988 1.00 89.75 169 THR A O 1
ATOM 1296 N N . PHE A 1 170 ? -22.020 2.046 36.417 1.00 91.06 170 PHE A N 1
ATOM 1297 C CA . PHE A 1 170 ? -22.089 3.441 36.831 1.00 91.06 170 PHE A CA 1
ATOM 1298 C C . PHE A 1 170 ? -23.557 3.895 36.868 1.00 91.06 170 PHE A C 1
ATOM 1300 O O . PHE A 1 170 ? -24.414 3.294 36.220 1.00 91.06 170 PHE A O 1
ATOM 1307 N N . SER A 1 171 ? -23.853 4.899 37.685 1.00 91.31 171 SER A N 1
ATOM 1308 C CA . SER A 1 171 ? -25.174 5.481 37.909 1.00 91.31 171 SER A CA 1
ATOM 1309 C C . SER A 1 171 ? -25.060 6.990 37.712 1.00 91.31 171 SER A C 1
ATOM 1311 O O . SER A 1 171 ? -24.715 7.684 38.658 1.00 91.31 171 SER A O 1
ATOM 1313 N N . PRO A 1 172 ? -25.321 7.523 36.509 1.00 91.69 172 PRO A N 1
ATOM 1314 C CA . PRO A 1 172 ? -25.151 8.946 36.216 1.00 91.69 172 PRO A CA 1
ATOM 1315 C C . PRO A 1 172 ? -26.321 9.790 36.765 1.00 91.69 172 PRO A C 1
ATOM 1317 O O . PRO A 1 172 ? -26.995 10.492 36.011 1.00 91.69 172 PRO A O 1
ATOM 1320 N N . ASN A 1 173 ? -26.614 9.691 38.067 1.00 92.25 173 ASN A N 1
ATOM 1321 C CA . ASN A 1 173 ? -27.737 10.367 38.735 1.00 92.25 173 ASN A CA 1
ATOM 1322 C C . ASN A 1 173 ? -27.317 11.615 39.540 1.00 92.25 173 ASN A C 1
ATOM 1324 O O . ASN A 1 173 ? -28.189 12.350 40.004 1.00 92.25 173 ASN A O 1
ATOM 1328 N N . GLY A 1 174 ? -26.015 11.880 39.674 1.00 95.56 174 GLY A N 1
ATOM 1329 C CA . GLY A 1 174 ? -25.472 13.063 40.338 1.00 95.56 174 GLY A CA 1
ATOM 1330 C C . GLY A 1 174 ? -25.465 12.975 41.864 1.00 95.56 174 GLY A C 1
ATOM 1331 O O . GLY A 1 174 ? -25.473 14.019 42.520 1.00 95.56 174 GLY A O 1
ATOM 1332 N N . ASP A 1 175 ? -25.489 11.769 42.440 1.00 95.56 175 ASP A N 1
ATOM 1333 C CA . ASP A 1 175 ? -25.499 11.560 43.895 1.00 95.56 175 ASP A CA 1
ATOM 1334 C C . ASP A 1 175 ? -24.096 11.451 44.525 1.00 95.56 175 ASP A C 1
ATOM 1336 O O . ASP A 1 175 ? -23.965 11.382 45.752 1.00 95.56 175 ASP A O 1
ATOM 1340 N N . GLY A 1 176 ? -23.042 11.494 43.704 1.00 92.69 176 GLY A N 1
ATOM 1341 C CA . GLY A 1 176 ? -21.646 11.381 44.118 1.00 92.69 176 GLY A CA 1
ATOM 1342 C C . GLY A 1 176 ? -21.112 9.946 44.133 1.00 92.69 176 GLY A C 1
ATOM 1343 O O . GLY A 1 176 ? -19.933 9.745 44.443 1.00 92.69 176 GLY A O 1
ATOM 1344 N N . VAL A 1 177 ? -21.930 8.937 43.812 1.00 93.31 177 VAL A N 1
ATOM 1345 C CA . VAL A 1 177 ? -21.564 7.517 43.843 1.00 93.31 177 VAL A CA 1
ATOM 1346 C C . VAL A 1 177 ? -21.629 6.919 42.440 1.00 93.31 177 VAL A C 1
ATOM 1348 O O . VAL A 1 177 ? -22.685 6.586 41.918 1.00 93.31 177 VAL A O 1
ATOM 1351 N N . LYS A 1 178 ? -20.450 6.661 41.857 1.00 90.25 178 LYS A N 1
ATOM 1352 C CA . LYS A 1 178 ? -20.306 6.047 40.523 1.00 90.25 178 LYS A CA 1
ATOM 1353 C C . LYS A 1 178 ? -21.036 6.828 39.420 1.00 90.25 178 LYS A C 1
ATOM 1355 O O . LYS A 1 178 ? -21.592 6.219 38.516 1.00 90.25 178 LYS A O 1
ATOM 1360 N N . ASP A 1 179 ? -20.994 8.157 39.456 1.00 95.31 179 ASP A N 1
ATOM 1361 C CA . ASP A 1 179 ? -21.633 9.012 38.441 1.00 95.31 179 ASP A CA 1
ATOM 1362 C C . ASP A 1 179 ? -21.026 8.883 37.036 1.00 95.31 179 ASP A C 1
ATOM 1364 O O . ASP A 1 179 ? -21.650 9.251 36.041 1.00 95.31 179 ASP A O 1
ATOM 1368 N N . THR A 1 180 ? -19.800 8.368 36.938 1.00 94.56 180 THR A N 1
ATOM 1369 C CA . THR A 1 180 ? -19.043 8.281 35.690 1.00 94.56 180 THR A CA 1
ATOM 1370 C C . THR A 1 180 ? -18.436 6.896 35.490 1.00 94.56 180 THR A C 1
ATOM 1372 O O . THR A 1 180 ? -18.188 6.150 36.439 1.00 94.56 180 THR A O 1
ATOM 1375 N N . THR A 1 181 ? -18.180 6.567 34.226 1.00 94.62 181 THR A N 1
ATOM 1376 C CA . THR A 1 181 ? -17.347 5.438 33.812 1.00 94.62 181 THR A CA 1
ATOM 1377 C C . THR A 1 181 ? -16.357 5.900 32.750 1.00 94.62 181 THR A C 1
ATOM 1379 O O . THR A 1 181 ? -16.649 6.829 31.992 1.00 94.62 181 THR A O 1
ATOM 1382 N N . THR A 1 182 ? -15.186 5.273 32.704 1.00 95.44 182 THR A N 1
ATOM 1383 C 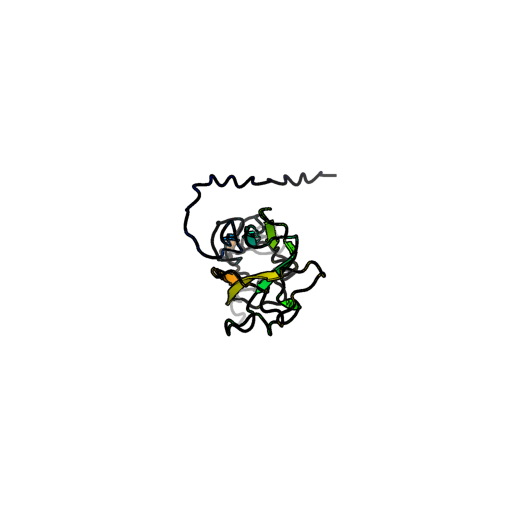CA . THR A 1 182 ? -14.210 5.463 31.627 1.00 95.44 182 THR A CA 1
ATOM 1384 C C . THR A 1 182 ? -14.258 4.260 30.707 1.00 95.44 182 THR A C 1
ATOM 1386 O O . THR A 1 182 ? -14.170 3.131 31.179 1.00 95.44 182 THR A O 1
ATOM 1389 N N . ILE A 1 183 ? -14.378 4.499 29.402 1.00 94.19 183 ILE A N 1
ATOM 1390 C CA . ILE A 1 183 ? -14.384 3.448 28.385 1.00 94.19 183 ILE A CA 1
ATOM 1391 C C . ILE A 1 183 ? -12.985 3.351 27.787 1.00 94.19 183 ILE A C 1
ATOM 1393 O O . ILE A 1 183 ? -12.430 4.348 27.325 1.00 94.19 183 ILE A O 1
ATOM 1397 N N . TYR A 1 184 ? -12.437 2.143 27.790 1.00 93.31 184 TYR A N 1
ATOM 1398 C CA . TYR A 1 184 ? -11.155 1.804 27.191 1.00 93.31 184 TYR A CA 1
ATOM 1399 C C . TYR A 1 184 ? -11.406 0.942 25.962 1.00 93.31 184 TYR A C 1
ATOM 1401 O O . TYR A 1 184 ? -12.300 0.098 25.957 1.00 93.31 184 TYR A O 1
ATOM 1409 N N . TYR A 1 185 ? -10.628 1.174 24.916 1.00 90.81 185 TYR A N 1
ATOM 1410 C CA . TYR A 1 185 ? -10.647 0.396 23.688 1.00 90.81 185 TYR A CA 1
ATOM 1411 C C . TYR A 1 185 ? -9.294 0.531 23.001 1.00 90.81 185 TYR A C 1
ATOM 1413 O O . TYR A 1 185 ? -8.549 1.485 23.240 1.00 90.81 185 TYR A O 1
ATOM 1421 N N . THR A 1 186 ? -9.024 -0.402 22.103 1.00 85.50 186 THR A N 1
ATOM 1422 C CA . THR A 1 186 ? -7.816 -0.438 21.293 1.00 85.50 186 THR A CA 1
ATOM 1423 C C . THR A 1 186 ? -8.223 -0.495 19.827 1.00 85.50 186 THR A C 1
ATOM 1425 O O . THR A 1 186 ? -9.102 -1.269 19.455 1.00 85.50 186 THR A O 1
ATOM 1428 N N . LEU A 1 187 ? -7.613 0.347 18.994 1.00 82.19 187 LEU A N 1
ATOM 1429 C CA . LEU A 1 187 ? -7.810 0.332 17.545 1.00 82.19 187 LEU A CA 1
ATOM 1430 C C . LEU A 1 187 ? -6.669 -0.441 16.883 1.00 82.19 187 LEU A C 1
ATOM 1432 O O . LEU A 1 187 ? -5.517 -0.291 17.291 1.00 82.19 187 LEU A O 1
ATOM 1436 N N . SER A 1 188 ? -6.959 -1.227 15.844 1.00 75.38 188 SER A N 1
ATOM 1437 C CA . SER A 1 188 ? -5.902 -1.869 15.049 1.00 75.38 188 SER A CA 1
ATOM 1438 C C . SER A 1 188 ? -5.065 -0.884 14.244 1.00 75.38 188 SER A C 1
ATOM 1440 O O . SER A 1 188 ? -4.010 -1.255 13.769 1.00 75.38 188 SER A O 1
ATOM 1442 N N . GLU A 1 189 ? -5.474 0.366 14.095 1.00 70.25 189 GLU A N 1
ATOM 1443 C CA . GLU A 1 189 ? -4.648 1.415 13.510 1.00 70.25 189 GLU A CA 1
ATOM 1444 C C . GLU A 1 189 ? -5.182 2.784 13.933 1.00 70.25 189 GLU A C 1
ATOM 1446 O O . GLU A 1 189 ? -6.287 2.914 14.464 1.00 70.25 189 GLU A O 1
ATOM 1451 N N . SER A 1 190 ? -4.385 3.830 13.727 1.00 68.81 190 SER A N 1
ATOM 1452 C CA . SER A 1 190 ? -4.857 5.196 13.953 1.00 68.81 190 SER A CA 1
ATOM 1453 C C . SER A 1 190 ? -5.944 5.559 12.943 1.00 68.81 190 SER A C 1
ATOM 1455 O O . SER A 1 190 ? -5.817 5.250 11.760 1.00 68.81 190 SER A O 1
ATOM 1457 N N . LEU A 1 191 ? -6.970 6.291 13.387 1.00 69.81 191 LEU A N 1
ATOM 1458 C CA . LEU A 1 191 ? -7.968 6.852 12.478 1.00 69.81 191 LEU A CA 1
ATOM 1459 C C . LEU A 1 191 ? -7.285 7.682 11.379 1.00 69.81 191 LEU A C 1
ATOM 1461 O O . LEU A 1 191 ? -6.410 8.513 11.646 1.00 69.81 191 LEU A O 1
ATOM 1465 N N . SER A 1 192 ? -7.691 7.441 10.137 1.00 64.62 192 SER A N 1
ATOM 1466 C CA . SER A 1 192 ? -7.218 8.151 8.948 1.00 64.62 192 SER A CA 1
ATOM 1467 C C . SER A 1 192 ? -8.376 8.902 8.289 1.00 64.62 192 SER A C 1
ATOM 1469 O O . SER A 1 192 ? -9.505 8.863 8.767 1.00 64.62 192 SER A O 1
ATOM 1471 N N . SER A 1 193 ? -8.133 9.574 7.162 1.00 57.00 193 SER A N 1
ATOM 1472 C CA . SER A 1 193 ? -9.201 10.182 6.349 1.00 57.00 193 SER A CA 1
ATOM 1473 C C . SER A 1 193 ? -10.313 9.194 5.955 1.00 57.00 193 SER A C 1
ATOM 1475 O O . SER A 1 193 ? -11.410 9.634 5.624 1.00 57.00 193 SER A O 1
ATOM 1477 N N . VAL A 1 194 ? -10.043 7.883 6.002 1.00 58.34 194 VAL A N 1
ATOM 1478 C CA . VAL A 1 194 ? -11.000 6.808 5.699 1.00 58.34 194 VAL A CA 1
ATOM 1479 C C . VAL A 1 194 ? -11.988 6.563 6.850 1.00 58.34 194 VAL A C 1
ATOM 1481 O O . VAL A 1 194 ? -13.151 6.269 6.589 1.00 58.34 194 VAL A O 1
ATOM 1484 N N . TYR A 1 195 ? -11.565 6.733 8.108 1.00 65.56 195 TYR A N 1
ATOM 1485 C CA . TYR A 1 195 ? -12.404 6.548 9.299 1.00 65.56 195 TYR A CA 1
ATOM 1486 C C . TYR A 1 195 ? -12.424 7.835 10.123 1.00 65.56 195 TYR A C 1
ATOM 1488 O O . TYR A 1 195 ? -11.456 8.162 10.805 1.00 65.56 195 TYR A O 1
ATOM 1496 N N . SER A 1 196 ? -13.526 8.582 10.067 1.00 67.88 196 SER A N 1
ATOM 1497 C CA . SER A 1 196 ? -13.605 9.911 10.685 1.00 67.88 196 SER A CA 1
ATOM 1498 C C . SER A 1 196 ? -13.955 9.901 12.173 1.00 67.88 196 SER A C 1
ATOM 1500 O O . SER A 1 196 ? -13.673 10.880 12.860 1.00 67.88 196 SER A O 1
ATOM 1502 N N . GLU A 1 197 ? -14.578 8.834 12.679 1.00 79.06 197 GLU A N 1
ATOM 1503 C CA . GLU A 1 197 ? -15.031 8.763 14.069 1.00 79.06 197 GLU A CA 1
ATOM 1504 C C . GLU A 1 197 ? -15.133 7.329 14.602 1.00 79.06 197 GLU A C 1
ATOM 1506 O O . GLU A 1 197 ? -15.290 6.369 13.849 1.00 79.06 197 GLU A O 1
ATOM 1511 N N . VAL A 1 198 ? -15.073 7.208 15.929 1.00 83.69 198 VAL A N 1
ATOM 1512 C CA . VAL A 1 198 ? -15.438 5.999 16.674 1.00 83.69 198 VAL A CA 1
ATOM 1513 C C . VAL A 1 198 ? -16.737 6.299 17.412 1.00 83.69 198 VAL A C 1
ATOM 1515 O O . VAL A 1 198 ? -16.778 7.185 18.266 1.00 83.69 198 VAL A O 1
ATOM 1518 N N . THR A 1 199 ? -17.800 5.558 17.103 1.00 86.44 199 THR A N 1
ATOM 1519 C CA . THR A 1 199 ? -19.082 5.674 17.807 1.00 86.44 199 THR A CA 1
ATOM 1520 C C . THR A 1 199 ? -19.129 4.689 18.970 1.00 86.44 199 THR A C 1
ATOM 1522 O O . THR A 1 199 ? -19.051 3.478 18.774 1.00 86.44 199 THR A O 1
ATOM 1525 N N . ILE A 1 200 ? -19.317 5.197 20.188 1.00 86.00 200 ILE A N 1
ATOM 1526 C CA . ILE A 1 200 ? -19.528 4.375 21.383 1.00 86.00 200 ILE A CA 1
ATOM 1527 C C . ILE A 1 200 ? -20.993 4.495 21.795 1.00 86.00 200 ILE A C 1
ATOM 1529 O O . ILE A 1 200 ? -21.469 5.589 22.091 1.00 86.00 200 ILE A O 1
ATOM 1533 N N . THR A 1 201 ? -21.710 3.369 21.823 1.00 86.12 201 THR A N 1
ATOM 1534 C CA . THR A 1 201 ? -23.100 3.320 22.296 1.00 86.12 201 THR A CA 1
ATOM 1535 C C . THR A 1 201 ? -23.143 2.699 23.683 1.00 86.12 201 THR A C 1
ATOM 1537 O O . THR A 1 201 ? -22.758 1.545 23.859 1.00 86.12 201 THR A O 1
ATOM 1540 N N . VAL A 1 202 ? -23.636 3.453 24.664 1.00 84.44 202 VAL A N 1
ATOM 1541 C CA . VAL A 1 202 ? -23.885 2.952 26.018 1.00 84.44 202 VAL A CA 1
ATOM 1542 C C . VAL A 1 202 ? -25.360 2.584 26.119 1.00 84.44 202 VAL A C 1
ATOM 1544 O O . VAL A 1 202 ? -26.226 3.450 26.025 1.00 84.44 202 VAL A O 1
ATOM 1547 N N . GLY A 1 203 ? -25.642 1.290 26.259 1.00 80.94 203 GLY A N 1
ATOM 1548 C CA . GLY A 1 203 ? -26.992 0.772 26.467 1.00 80.94 203 GLY A CA 1
ATOM 1549 C C . GLY A 1 203 ? -27.260 0.473 27.938 1.00 80.94 203 GLY A C 1
ATOM 1550 O O . GLY A 1 203 ? -26.363 0.060 28.672 1.00 80.94 203 GLY A O 1
ATOM 1551 N N . GLU A 1 204 ? -28.509 0.633 28.361 1.00 78.56 204 GLU A N 1
ATOM 1552 C CA . GLU A 1 204 ? -28.964 0.138 29.658 1.00 78.56 204 GLU A CA 1
ATOM 1553 C C . GLU A 1 204 ? -29.241 -1.368 29.552 1.00 78.56 204 GLU A C 1
ATOM 1555 O O . GLU A 1 204 ? -29.990 -1.811 28.677 1.00 78.56 204 GLU A O 1
ATOM 1560 N N . SER A 1 205 ? -28.690 -2.180 30.457 1.00 66.62 205 SER A N 1
ATOM 1561 C CA . SER A 1 205 ? -29.201 -3.537 30.649 1.00 66.62 205 SER A CA 1
ATOM 1562 C C . SER A 1 205 ? -30.504 -3.442 31.442 1.00 66.62 205 SER A C 1
ATOM 1564 O O . SER A 1 205 ? -30.531 -3.407 32.670 1.00 66.62 205 SER A O 1
ATOM 1566 N N . GLY A 1 206 ? -31.616 -3.330 30.717 1.00 54.88 206 GLY A N 1
ATOM 1567 C CA . GLY A 1 206 ? -32.944 -3.273 31.309 1.00 54.88 206 GLY A CA 1
ATOM 1568 C C . GLY A 1 206 ? -33.244 -4.525 32.133 1.00 54.88 206 GLY A C 1
ATOM 1569 O O . GLY A 1 206 ? -33.559 -5.581 31.587 1.00 54.88 206 GLY A O 1
ATOM 1570 N N . GLY A 1 207 ? -33.222 -4.383 33.458 1.00 49.88 207 GLY A N 1
ATOM 1571 C CA . GLY A 1 207 ? -34.109 -5.150 34.318 1.00 49.88 207 GLY A CA 1
ATOM 1572 C C . GLY A 1 207 ? -35.545 -4.803 33.934 1.00 49.88 207 GLY A C 1
ATOM 1573 O O . GLY A 1 207 ? -35.921 -3.631 33.894 1.00 49.88 207 GLY A O 1
ATOM 1574 N N . THR A 1 208 ? -36.336 -5.818 33.602 1.00 39.34 208 THR A N 1
ATOM 1575 C CA . THR A 1 208 ? -37.775 -5.702 33.353 1.00 39.34 208 THR A CA 1
ATOM 1576 C C . THR A 1 208 ? -38.434 -4.861 34.444 1.00 39.34 208 THR A C 1
ATOM 1578 O O . THR A 1 208 ? -38.464 -5.268 35.603 1.00 39.34 208 THR A O 1
ATOM 1581 N N . LYS A 1 209 ? -39.009 -3.715 34.069 1.00 47.41 209 LYS A N 1
ATOM 1582 C CA . LYS A 1 209 ? -40.126 -3.144 34.821 1.00 47.41 209 LYS A CA 1
ATOM 1583 C C . LYS A 1 209 ? -41.370 -3.952 34.443 1.00 47.41 209 LYS A C 1
ATOM 1585 O O . LYS A 1 209 ? -41.883 -3.785 33.338 1.00 47.41 209 LYS A O 1
ATOM 1590 N N . GLN A 1 210 ? -41.800 -4.848 35.328 1.00 38.31 210 GLN A N 1
ATOM 1591 C CA . GLN A 1 210 ? -43.201 -5.260 35.450 1.00 38.31 210 GLN A CA 1
ATOM 1592 C C . GLN A 1 210 ? -43.715 -4.770 36.798 1.00 38.31 210 GLN A C 1
ATOM 1594 O O . GLN A 1 210 ? -42.936 -4.868 37.773 1.00 38.31 210 GLN A O 1
#

Foldseek 3Di:
DDDDDDPPPPDDDDDDDDDDDDPDPAQWSDAWQWAWPPPRHQEQAQAQPVDDFIWIKIKTAGEDNLPAKWKKWKFKPQVPPPDGPPDDPLRTQDMDIRGYRDMDIDTHGCQPNVLPGDWFKIKMWMKTDSHHPRDDDPVDPRIDIRPPTDMHTYDPDKDKDPWAKVVNDADCPPPPGRNDIDTDIGIRDDDGPNHDDDDDDDDDPDDDDD

Radius of gyration: 24.36 Å; chains: 1; bounding box: 71×40×72 Å